Protein AF-A0A938SWK0-F1 (afdb_monomer_lite)

Sequence (213 aa):
MDVRPGAALHAPHARSGLQPAAGRDPHDQAGRRRGVRREGRDDAVGVLFCAVILAKLTGRPVMMKYSRQEMFAHFRGRHKQTMDLKIGVKRDGTITAVQSRILLNGGAYTSYGIVTAYYAGSMVPTLYRIPNYKYDGYRVYTNLPACGAMRGHGVPQPRFAFESLLDMIAEDLGLDPVEIRLRNAMTPDTQSPATIWTSPPASSKPLSSRSAR

Secondary structure (DSSP, 8-state):
-----------TTTTTT---SS---TTTTS--------TTTTSPPHHHHHHHHHHHHHSS-------HHHHHHHSPBPPEEEEEEEEEE-TT--EEEEEEEEEEE--SS-TTHHHHHHHHHHTSGGGB--SSEEEEEEEE--SSPPB---TTTT-HHHHHHHHHHHHHHHHHTT--HHHHHHHHBPPTT---TT-------------------

Radius of gyration: 24.59 Å; chains: 1; bounding box: 46×72×68 Å

Foldseek 3Di:
DDDDDDDDADCPPPPPPDDDPDDDDPPVPPDDDDDPDDWQRNDDFPVVVVQVVVCVVVVHHDDDDDDPVVCVQAGAAAWDKDKDKDWDADLQLATAEIEMEIETEFEADCECQVVLQVQCQLVQFQFFQYPYYHYHTHYDYDNGHGHYTDPSSNNVVSNVVNLVVSVVVCVVSVHDSVSSSVNGGDDLPRDTPNDPDPDRDPPPDPPPDDDDD

Structure (mmCIF, N/CA/C/O backbone):
data_AF-A0A938SWK0-F1
#
_entry.id   AF-A0A938SWK0-F1
#
loop_
_atom_site.group_PDB
_atom_site.id
_atom_site.type_symbol
_atom_site.label_atom_id
_atom_site.label_alt_id
_atom_site.label_comp_id
_atom_site.label_asym_id
_atom_site.label_entity_id
_atom_site.label_seq_id
_atom_site.pdbx_PDB_ins_code
_atom_site.Cartn_x
_atom_site.Cartn_y
_atom_site.Cartn_z
_atom_site.occupancy
_atom_site.B_iso_or_equiv
_atom_site.auth_seq_id
_atom_site.auth_comp_id
_atom_site.auth_asym_id
_atom_site.auth_atom_id
_atom_site.pdbx_PDB_model_num
ATOM 1 N N . MET A 1 1 ? 5.489 3.787 45.040 1.00 24.42 1 MET A N 1
ATOM 2 C CA . MET A 1 1 ? 5.827 3.289 43.687 1.00 24.42 1 MET A CA 1
ATOM 3 C C . MET A 1 1 ? 4.503 2.900 43.035 1.00 24.42 1 MET A C 1
ATOM 5 O O . MET A 1 1 ? 3.754 2.165 43.656 1.00 24.42 1 MET A O 1
ATOM 9 N N . ASP A 1 2 ? 3.984 3.671 42.076 1.00 31.62 2 ASP A N 1
ATOM 10 C CA . ASP A 1 2 ? 4.315 3.615 40.632 1.00 31.62 2 ASP A CA 1
ATOM 11 C C . ASP A 1 2 ? 3.776 2.293 40.025 1.00 31.62 2 ASP A C 1
ATOM 13 O O . ASP A 1 2 ? 4.096 1.228 40.530 1.00 31.62 2 ASP A O 1
ATOM 17 N N . VAL A 1 3 ? 2.844 2.252 39.058 1.00 24.03 3 VAL A N 1
ATOM 18 C CA . VAL A 1 3 ? 2.800 2.982 37.774 1.00 24.03 3 VAL A CA 1
ATOM 19 C C . VAL A 1 3 ? 1.381 3.471 37.400 1.00 24.03 3 VAL A C 1
ATOM 21 O O . VAL A 1 3 ? 0.383 2.812 37.672 1.00 24.03 3 VAL A O 1
ATOM 24 N N . ARG A 1 4 ? 1.288 4.632 36.724 1.00 35.06 4 ARG A N 1
ATOM 25 C CA . ARG A 1 4 ? 0.139 5.189 35.945 1.00 35.06 4 ARG A CA 1
ATOM 26 C C . ARG A 1 4 ? -0.201 4.511 34.588 1.00 35.06 4 ARG A C 1
ATOM 28 O O . ARG A 1 4 ? 0.435 4.937 33.638 1.00 35.06 4 ARG A O 1
ATOM 35 N N . PRO A 1 5 ? -1.184 3.589 34.429 1.00 35.19 5 PRO A N 1
ATOM 36 C CA . PRO A 1 5 ? -1.929 3.243 33.182 1.00 35.19 5 PRO A CA 1
ATOM 37 C C . PRO A 1 5 ? -2.514 4.275 32.170 1.00 35.19 5 PRO A C 1
ATOM 39 O O . PRO A 1 5 ? -2.037 4.367 31.045 1.00 35.19 5 PRO A O 1
ATOM 42 N N . GLY A 1 6 ? -3.628 4.951 32.518 1.00 30.83 6 GLY A N 1
ATOM 43 C CA . GLY A 1 6 ? -4.731 5.438 31.624 1.00 30.83 6 GLY A CA 1
ATOM 44 C C . GLY A 1 6 ? -4.460 6.013 30.204 1.00 30.83 6 GLY A C 1
ATOM 45 O O . GLY A 1 6 ? -3.443 6.650 29.969 1.00 30.83 6 GLY A O 1
ATOM 46 N N . ALA A 1 7 ? -5.398 5.815 29.264 1.00 34.78 7 ALA A N 1
ATOM 47 C CA . ALA A 1 7 ? -5.228 5.875 27.797 1.00 34.78 7 ALA A CA 1
ATOM 48 C C . ALA A 1 7 ? -5.074 7.267 27.130 1.00 34.78 7 ALA A C 1
ATOM 50 O O . ALA A 1 7 ? -5.641 8.253 27.583 1.00 34.78 7 ALA A O 1
ATOM 51 N N . ALA A 1 8 ? -4.381 7.297 25.980 1.00 34.78 8 ALA A N 1
ATOM 52 C CA . ALA A 1 8 ? -4.291 8.440 25.064 1.00 34.78 8 ALA A CA 1
ATOM 53 C C . ALA A 1 8 ? -4.695 8.028 23.630 1.00 34.78 8 ALA A C 1
ATOM 55 O O . ALA A 1 8 ? -4.272 6.970 23.147 1.00 34.78 8 ALA A O 1
ATOM 56 N N . LEU A 1 9 ? -5.498 8.875 22.976 1.00 38.16 9 LEU A N 1
ATOM 57 C CA . LEU A 1 9 ? -5.933 8.795 21.573 1.00 38.16 9 LEU A CA 1
ATOM 58 C C . LEU A 1 9 ? -5.333 9.966 20.781 1.00 38.16 9 LEU A C 1
ATOM 60 O O . LEU A 1 9 ? -5.070 11.019 21.354 1.00 38.16 9 LEU A O 1
ATOM 64 N N . HIS A 1 10 ? -5.158 9.799 19.467 1.00 35.62 10 HIS A N 1
ATOM 65 C CA . HIS A 1 10 ? -4.543 10.795 18.572 1.00 35.62 10 HIS A CA 1
ATOM 66 C C . HIS A 1 10 ? -5.567 11.426 17.594 1.00 35.62 10 HIS A C 1
ATOM 68 O O . HIS A 1 10 ? -5.237 11.805 16.474 1.00 35.62 10 HIS A O 1
ATOM 74 N N . ALA A 1 11 ? -6.833 11.538 18.002 1.00 31.66 11 ALA A N 1
ATOM 75 C CA . ALA A 1 11 ? -7.895 12.138 17.193 1.00 31.66 11 ALA A CA 1
ATOM 76 C C . ALA A 1 11 ? -8.394 13.449 17.839 1.00 31.66 11 ALA A C 1
ATOM 78 O O . ALA A 1 11 ? -9.354 13.408 18.613 1.00 31.66 11 ALA A O 1
ATOM 79 N N . PRO A 1 12 ? -7.785 14.619 17.549 1.00 29.62 12 PRO A N 1
ATOM 80 C CA . PRO A 1 12 ? -8.229 15.898 18.118 1.00 29.62 12 PRO A CA 1
ATOM 81 C C . PRO A 1 12 ? -9.669 16.271 17.717 1.00 29.62 12 PRO A C 1
ATOM 83 O O . PRO A 1 12 ? -10.338 17.000 18.446 1.00 29.62 12 PRO A O 1
ATOM 86 N N . HIS A 1 13 ? -10.179 15.722 16.609 1.00 27.89 13 HIS A N 1
ATOM 87 C CA . HIS A 1 13 ? -11.528 15.991 16.100 1.00 27.89 13 HIS A CA 1
ATOM 88 C C . HIS A 1 13 ? -12.634 15.091 16.677 1.00 27.89 13 HIS A C 1
ATOM 90 O O . HIS A 1 13 ? -13.807 15.374 16.463 1.00 27.89 13 HIS A O 1
ATOM 96 N N . ALA A 1 14 ? -12.318 14.078 17.495 1.00 31.81 14 ALA A N 1
ATOM 97 C CA . ALA A 1 14 ? -13.327 13.229 18.150 1.00 31.81 14 ALA A CA 1
ATOM 98 C C . ALA A 1 14 ? -14.091 13.929 19.308 1.00 31.81 14 ALA A C 1
ATOM 100 O O . ALA A 1 14 ? -14.695 13.266 20.148 1.00 31.81 14 ALA A O 1
ATOM 101 N N . ARG A 1 15 ? -14.042 15.269 19.382 1.00 33.66 15 ARG A N 1
ATOM 102 C CA . ARG A 1 15 ? -14.695 16.102 20.410 1.00 33.66 15 ARG A CA 1
ATOM 103 C C . ARG A 1 15 ? -15.999 16.770 19.947 1.00 33.66 15 ARG A C 1
ATOM 105 O O . ARG A 1 15 ? -16.698 17.334 20.779 1.00 33.66 15 ARG A O 1
ATOM 112 N N . SER A 1 16 ? -16.366 16.705 18.666 1.00 27.67 16 SER A N 1
ATOM 113 C CA . SER A 1 16 ? -17.476 17.485 18.082 1.00 27.67 16 SER A CA 1
ATOM 114 C C . SER A 1 16 ? -18.899 16.969 18.380 1.00 27.67 16 SER A C 1
ATOM 116 O O . SER A 1 16 ? -19.816 17.267 17.622 1.00 27.67 16 SER A O 1
ATOM 118 N N . GLY A 1 17 ? -19.100 16.179 19.442 1.00 31.19 17 GLY A N 1
ATOM 119 C CA . GLY A 1 17 ? -20.390 15.537 19.751 1.00 31.19 17 GLY A CA 1
ATOM 120 C C . GLY A 1 17 ? -20.828 15.554 21.221 1.00 31.19 17 GLY A C 1
ATOM 121 O O . GLY A 1 17 ? -21.914 15.070 21.521 1.00 31.19 17 GLY A O 1
ATOM 122 N N . LEU A 1 18 ? -20.019 16.082 22.148 1.00 35.66 18 LEU A N 1
ATOM 123 C CA . LEU A 1 18 ? -20.422 16.273 23.547 1.00 35.66 18 LEU A CA 1
ATOM 124 C C . LEU A 1 18 ? -19.905 17.614 24.076 1.00 35.66 18 LEU A C 1
ATOM 126 O O . LEU A 1 18 ? -18.700 17.794 24.251 1.00 35.66 18 LEU A O 1
ATOM 130 N N . GLN A 1 19 ? -20.826 18.522 24.407 1.00 25.28 19 GLN A N 1
ATOM 131 C CA . GLN A 1 19 ? -20.520 19.660 25.272 1.00 25.28 19 GLN A CA 1
ATOM 132 C C . GLN A 1 19 ? -20.099 19.150 26.665 1.00 25.28 19 GLN A C 1
ATOM 134 O O . GLN A 1 19 ? -20.767 18.275 27.225 1.00 25.28 19 GLN A O 1
ATOM 139 N N . PRO A 1 20 ? -19.005 19.670 27.250 1.00 32.81 20 PRO A N 1
ATOM 140 C CA . PRO A 1 20 ? -18.562 19.258 28.573 1.00 32.81 20 PRO A CA 1
ATOM 141 C C . PRO A 1 20 ? -19.389 19.953 29.661 1.00 32.81 20 PRO A C 1
ATOM 143 O O . PRO A 1 20 ? -19.057 21.046 30.112 1.00 32.81 20 PRO A O 1
ATOM 146 N N . ALA A 1 21 ? -20.427 19.276 30.156 1.00 33.28 21 ALA A N 1
ATOM 147 C CA . ALA A 1 21 ? -21.107 19.634 31.404 1.00 33.28 21 ALA A CA 1
ATOM 148 C C . ALA A 1 21 ? -20.249 19.276 32.643 1.00 33.28 21 ALA A C 1
ATOM 150 O O . ALA A 1 21 ? -20.659 18.501 33.502 1.00 33.28 21 ALA A O 1
ATOM 151 N N . ALA A 1 22 ? -19.017 19.791 32.692 1.00 38.50 22 ALA A N 1
ATOM 152 C CA . ALA A 1 22 ? -18.122 19.780 33.848 1.00 38.50 22 ALA A CA 1
ATOM 153 C C . ALA A 1 22 ? -16.966 20.759 33.589 1.00 38.50 22 ALA A C 1
ATOM 155 O O . ALA A 1 22 ? -16.123 20.502 32.728 1.00 38.50 22 ALA A O 1
ATOM 156 N N . GLY A 1 23 ? -16.910 21.864 34.337 1.00 29.25 23 GLY A N 1
ATOM 157 C CA . GLY A 1 23 ? -15.849 22.866 34.214 1.00 29.25 23 GLY A CA 1
ATOM 158 C C . GLY A 1 23 ? -14.487 22.313 34.633 1.00 29.25 23 GLY A C 1
ATOM 159 O O . GLY A 1 23 ? -14.155 22.308 35.815 1.00 29.25 23 GLY A O 1
ATOM 160 N N . ARG A 1 24 ? -13.697 21.842 33.665 1.00 34.38 24 ARG A N 1
ATOM 161 C CA . ARG A 1 24 ? -12.271 21.541 33.833 1.00 34.38 24 ARG A CA 1
ATOM 162 C C . ARG A 1 24 ? -11.471 22.267 32.767 1.00 34.38 24 ARG A C 1
ATOM 164 O O . ARG A 1 24 ? -11.814 22.210 31.588 1.00 34.38 24 ARG A O 1
ATOM 171 N N . ASP A 1 25 ? -10.416 22.927 33.220 1.00 27.73 25 ASP A N 1
ATOM 172 C CA . ASP A 1 25 ? -9.537 23.756 32.407 1.00 27.73 25 ASP A CA 1
ATOM 173 C C . ASP A 1 25 ? -8.900 22.944 31.252 1.00 27.73 25 ASP A C 1
ATOM 175 O O . ASP A 1 25 ? -8.354 21.859 31.497 1.00 27.73 25 ASP A O 1
ATOM 179 N N . PRO A 1 26 ? -8.955 23.421 29.991 1.00 35.09 26 PRO A N 1
ATOM 180 C CA . PRO A 1 26 ? -8.301 22.768 28.857 1.00 35.09 26 PRO A CA 1
ATOM 181 C C . PRO A 1 26 ? -6.784 22.567 29.005 1.00 35.09 26 PRO A C 1
ATOM 183 O O . PRO A 1 26 ? -6.235 21.694 28.326 1.00 35.09 26 PRO A O 1
ATOM 186 N N . HIS A 1 27 ? -6.106 23.349 29.852 1.00 31.61 27 HIS A N 1
ATOM 187 C CA . HIS A 1 27 ? -4.644 23.380 29.940 1.00 31.61 27 HIS A CA 1
ATOM 188 C C . HIS A 1 27 ? -4.024 22.285 30.835 1.00 31.61 27 HIS A C 1
ATOM 190 O O . HIS A 1 27 ? -2.842 21.973 30.676 1.00 31.61 27 HIS A O 1
ATOM 196 N N . ASP A 1 28 ? -4.802 21.600 31.684 1.00 32.91 28 ASP A N 1
ATOM 197 C CA . ASP A 1 28 ? -4.318 20.561 32.623 1.00 32.91 28 ASP A CA 1
ATOM 198 C C . ASP A 1 28 ? -4.059 19.174 31.969 1.00 32.91 28 ASP A C 1
ATOM 200 O O . ASP A 1 28 ? -4.282 18.111 32.548 1.00 32.91 28 ASP A O 1
ATOM 204 N N . GLN A 1 29 ? -3.609 19.148 30.707 1.00 35.50 29 GLN A N 1
ATOM 205 C CA . GLN A 1 29 ? -3.214 17.912 29.997 1.00 35.50 29 GLN A CA 1
ATOM 206 C C . GLN A 1 29 ? -1.718 17.853 29.647 1.00 35.50 29 GLN A C 1
ATOM 208 O O . GLN A 1 29 ? -1.250 16.875 29.054 1.00 35.50 29 GLN A O 1
ATOM 213 N N . ALA A 1 30 ? -0.939 18.857 30.059 1.00 30.84 30 ALA A N 1
ATOM 214 C CA . ALA A 1 30 ? 0.491 18.984 29.787 1.00 30.84 30 ALA A CA 1
ATOM 215 C C . ALA A 1 30 ? 1.377 18.069 30.665 1.00 30.84 30 ALA A C 1
ATOM 217 O O . ALA A 1 30 ? 2.282 18.526 31.356 1.00 30.84 30 ALA A O 1
ATOM 218 N N . GLY A 1 31 ? 1.162 16.748 30.611 1.00 33.16 31 GLY A N 1
ATOM 219 C CA . GLY A 1 31 ? 2.140 15.791 31.139 1.00 33.16 31 GLY A CA 1
ATOM 220 C C . GLY A 1 31 ? 1.587 14.442 31.583 1.00 33.16 31 GLY A C 1
ATOM 221 O O . GLY A 1 31 ? 1.246 14.279 32.752 1.00 33.16 31 GLY A O 1
ATOM 222 N N . ARG A 1 32 ? 1.597 13.444 30.676 1.00 36.66 32 ARG A N 1
ATOM 223 C CA . ARG A 1 32 ? 1.760 11.993 30.971 1.00 36.66 32 ARG A CA 1
ATOM 224 C C . ARG A 1 32 ? 1.746 11.118 29.697 1.00 36.66 32 ARG A C 1
ATOM 226 O O . ARG A 1 32 ? 0.726 10.527 29.356 1.00 36.66 32 ARG A O 1
ATOM 233 N N . ARG A 1 33 ? 2.928 10.916 29.090 1.00 38.84 33 ARG A N 1
ATOM 234 C CA . ARG A 1 33 ? 3.628 9.603 28.952 1.00 38.84 33 ARG A CA 1
ATOM 235 C C . ARG A 1 33 ? 4.371 9.366 27.638 1.00 38.84 33 ARG A C 1
ATOM 237 O O . ARG A 1 33 ? 3.806 9.429 26.553 1.00 38.84 33 ARG A O 1
ATOM 244 N N . ARG A 1 34 ? 5.589 8.836 27.793 1.00 34.06 34 ARG A N 1
ATOM 245 C CA . ARG A 1 34 ? 6.260 8.001 26.792 1.00 34.06 34 ARG A CA 1
ATOM 246 C C . ARG A 1 34 ? 5.715 6.574 26.893 1.00 34.06 34 ARG A C 1
ATOM 248 O O . ARG A 1 34 ? 6.073 5.829 27.797 1.00 34.06 34 ARG A O 1
ATOM 255 N N . GLY A 1 35 ? 4.828 6.200 25.979 1.00 38.97 35 GLY A N 1
ATOM 256 C CA . GLY A 1 35 ? 4.485 4.805 25.706 1.00 38.97 35 GLY A CA 1
ATOM 257 C C . GLY A 1 35 ? 4.707 4.536 24.223 1.00 38.97 35 GLY A C 1
ATOM 258 O O . GLY A 1 35 ? 4.411 5.407 23.408 1.00 38.97 35 GLY A O 1
ATOM 259 N N . VAL A 1 36 ? 5.222 3.356 23.861 1.00 38.97 36 VAL A N 1
ATOM 260 C CA . VAL A 1 36 ? 5.465 3.004 22.450 1.00 38.97 36 VAL A CA 1
ATOM 261 C C . VAL A 1 36 ? 4.177 3.202 21.644 1.00 38.97 36 VAL A C 1
ATOM 263 O O . VAL A 1 36 ? 3.137 2.609 21.963 1.00 38.97 36 VAL A O 1
ATOM 266 N N . ARG A 1 37 ? 4.242 4.047 20.606 1.00 42.62 37 ARG A N 1
ATOM 267 C CA . ARG A 1 37 ? 3.115 4.334 19.712 1.00 42.62 37 ARG A CA 1
ATOM 268 C C . ARG A 1 37 ? 2.710 3.035 19.016 1.00 42.62 37 ARG A C 1
ATOM 270 O O . ARG A 1 37 ? 3.427 2.536 18.158 1.00 42.62 37 ARG A O 1
ATOM 277 N N . ARG A 1 38 ? 1.564 2.476 19.415 1.00 50.28 38 ARG A N 1
ATOM 278 C CA . ARG A 1 38 ? 0.954 1.310 18.758 1.00 50.28 38 ARG A CA 1
ATOM 279 C C . ARG A 1 38 ? -0.037 1.818 17.720 1.00 50.28 38 ARG A C 1
ATOM 281 O O . ARG A 1 38 ? -0.971 2.528 18.088 1.00 50.28 38 ARG A O 1
ATOM 288 N N . GLU A 1 39 ? 0.235 1.486 16.467 1.00 54.25 39 GLU A N 1
ATOM 289 C CA . GLU A 1 39 ? -0.542 1.838 15.272 1.00 54.25 39 GLU A CA 1
ATOM 290 C C . GLU A 1 39 ? -1.929 1.176 15.319 1.00 54.25 39 GLU A C 1
ATOM 292 O O . GLU A 1 39 ? -2.050 0.119 15.933 1.00 54.25 39 GLU A O 1
ATOM 297 N N . GLY A 1 40 ? -2.959 1.800 14.729 1.00 56.91 40 GLY A N 1
ATOM 298 C CA . GLY A 1 40 ? -4.353 1.319 14.748 1.00 56.91 40 GLY A CA 1
ATOM 299 C C . GLY A 1 40 ? -5.250 1.892 15.858 1.00 56.91 40 GLY A C 1
ATOM 300 O O . GLY A 1 40 ? -6.397 1.473 15.983 1.00 56.91 40 GLY A O 1
ATOM 301 N N . ARG A 1 41 ? -4.762 2.851 16.668 1.00 61.38 41 ARG A N 1
ATOM 302 C CA . ARG A 1 41 ? -5.555 3.566 17.707 1.00 61.38 41 ARG A CA 1
ATOM 303 C C . ARG A 1 41 ? -6.417 4.705 17.161 1.00 61.38 41 ARG A C 1
ATOM 305 O O . ARG A 1 41 ? -7.046 5.410 17.943 1.00 61.38 41 ARG A O 1
ATOM 312 N N . ASP A 1 42 ? -6.379 4.926 15.857 1.00 65.25 42 ASP A N 1
ATOM 313 C CA . ASP A 1 42 ? -7.007 6.082 15.22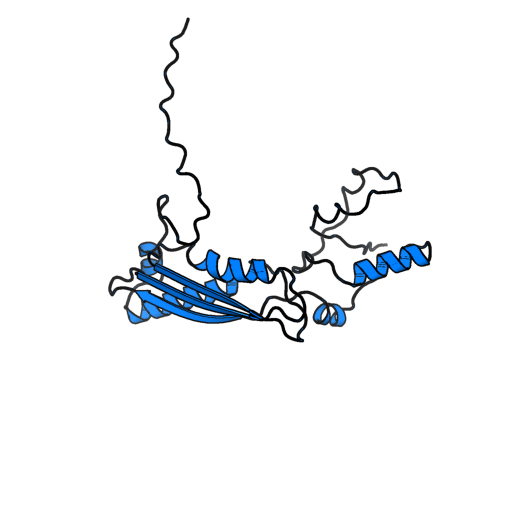2 1.00 65.25 42 ASP A CA 1
ATOM 314 C C . ASP A 1 42 ? -8.531 5.876 15.058 1.00 65.25 42 ASP A C 1
ATOM 316 O O . ASP A 1 42 ? -9.281 6.841 14.953 1.00 65.25 42 ASP A O 1
ATOM 320 N N . ASP A 1 43 ? -8.999 4.623 15.137 1.00 68.25 43 ASP A N 1
ATOM 321 C CA . ASP A 1 43 ? -10.415 4.251 15.229 1.00 68.25 43 ASP A CA 1
ATOM 322 C C . ASP A 1 43 ? -10.942 4.243 16.678 1.00 68.25 43 ASP A C 1
ATOM 324 O O . ASP A 1 43 ? -10.265 3.812 17.617 1.00 68.25 43 ASP A O 1
ATOM 328 N N . ALA A 1 44 ? -12.221 4.591 16.848 1.00 69.31 44 ALA A N 1
ATOM 329 C CA . ALA A 1 44 ? -12.939 4.374 18.101 1.00 69.31 44 ALA A CA 1
ATOM 330 C C . ALA A 1 44 ? -13.152 2.866 18.357 1.00 69.31 44 ALA A C 1
ATOM 332 O O . ALA A 1 44 ? -13.795 2.166 17.574 1.00 69.31 44 ALA A O 1
ATOM 333 N N . VAL A 1 45 ? -12.618 2.361 19.473 1.00 76.75 45 VAL A N 1
ATOM 334 C CA . VAL A 1 45 ? -12.719 0.947 19.875 1.00 76.75 45 VAL A CA 1
ATOM 335 C C . VAL A 1 45 ? -13.834 0.720 20.900 1.00 76.75 45 VAL A C 1
ATOM 337 O O . VAL A 1 45 ? -14.015 1.529 21.809 1.00 76.75 45 VAL A O 1
ATOM 340 N N . GLY A 1 46 ? -14.542 -0.413 20.795 1.00 81.50 46 GLY A N 1
ATOM 341 C CA . GLY A 1 46 ? -15.730 -0.733 21.609 1.00 81.50 46 GLY A CA 1
ATOM 342 C C . GLY A 1 46 ? -15.544 -0.553 23.121 1.00 81.50 46 GLY A C 1
ATOM 343 O O . GLY A 1 46 ? -16.393 0.043 23.778 1.00 81.50 46 GLY A O 1
ATOM 344 N N . VAL A 1 47 ? -14.385 -0.955 23.655 1.00 87.25 47 VAL A N 1
ATOM 345 C CA . VAL A 1 47 ? -14.020 -0.799 25.076 1.00 87.25 47 VAL A CA 1
ATOM 346 C C . VAL A 1 47 ? -14.146 0.636 25.611 1.00 87.25 47 VAL A C 1
ATOM 348 O O . VAL A 1 47 ? -14.444 0.813 26.789 1.00 87.25 47 VAL A O 1
ATOM 351 N N . LEU A 1 48 ? -13.971 1.666 24.774 1.00 85.94 48 LEU A N 1
ATOM 352 C CA . LEU A 1 48 ? -14.143 3.064 25.190 1.00 85.94 48 LEU A CA 1
ATOM 353 C C . LEU A 1 48 ? -15.618 3.398 25.431 1.00 85.94 48 LEU A C 1
ATOM 355 O O . LEU A 1 48 ? -15.946 4.008 26.447 1.00 85.94 48 LEU A O 1
ATOM 359 N N . PHE A 1 49 ? -16.506 2.961 24.536 1.00 90.12 49 PHE A N 1
ATOM 360 C CA . PHE A 1 49 ? -17.948 3.150 24.693 1.00 90.12 49 PHE A CA 1
ATOM 361 C C . PHE A 1 49 ? -18.473 2.369 25.901 1.00 90.12 49 PHE A C 1
ATOM 363 O O . PHE A 1 49 ? -19.179 2.943 26.729 1.00 90.12 49 PHE A O 1
ATOM 370 N N . CYS A 1 50 ? -18.048 1.110 26.070 1.00 92.00 50 CYS A N 1
ATOM 371 C CA . CYS A 1 50 ? -18.394 0.305 27.243 1.00 92.00 50 CYS A CA 1
ATOM 372 C C . CYS A 1 50 ? -17.946 0.979 28.550 1.00 92.00 50 CYS A C 1
ATOM 374 O O . CYS A 1 50 ? -18.751 1.123 29.467 1.00 92.00 50 CYS A O 1
ATOM 376 N N . ALA A 1 51 ? -16.699 1.459 28.628 1.00 92.44 51 ALA A N 1
ATOM 377 C CA . ALA A 1 51 ? -16.186 2.133 29.821 1.00 92.44 51 ALA A CA 1
ATOM 378 C C . ALA A 1 51 ? -16.953 3.428 30.150 1.00 92.44 51 ALA A C 1
ATOM 380 O O . ALA A 1 51 ? -17.247 3.678 31.318 1.00 92.44 51 ALA A O 1
ATOM 381 N N . VAL A 1 52 ? -17.318 4.231 29.141 1.00 93.56 52 VAL A N 1
ATOM 382 C CA . VAL A 1 52 ? -18.111 5.460 29.333 1.00 93.56 52 VAL A CA 1
ATOM 383 C C . VAL A 1 52 ? -19.533 5.149 29.809 1.00 93.56 52 VAL A C 1
ATOM 385 O O . VAL A 1 52 ? -20.021 5.810 30.724 1.00 93.56 52 VAL A O 1
ATOM 388 N N . ILE A 1 53 ? -20.194 4.143 29.227 1.00 95.69 53 ILE A N 1
ATOM 389 C CA . ILE A 1 53 ? -21.548 3.732 29.630 1.00 95.69 53 ILE A CA 1
ATOM 390 C C . ILE A 1 53 ? -21.534 3.191 31.065 1.00 95.69 53 ILE A C 1
ATOM 392 O O . ILE A 1 53 ? -22.322 3.641 31.894 1.00 95.69 53 ILE A O 1
ATOM 396 N N . LEU A 1 54 ? -20.593 2.303 31.397 1.00 96.31 54 LEU A N 1
ATOM 397 C CA . LEU A 1 54 ? -20.447 1.758 32.750 1.00 96.31 54 LEU A CA 1
ATOM 398 C C . LEU A 1 54 ? -20.131 2.848 33.786 1.00 96.31 54 LEU A C 1
ATOM 400 O O . LEU A 1 54 ? -20.692 2.824 34.880 1.00 96.31 54 LEU A O 1
ATOM 404 N N . ALA A 1 55 ? -19.291 3.834 33.452 1.00 96.81 55 ALA A N 1
ATOM 405 C CA . ALA A 1 55 ? -19.007 4.957 34.348 1.00 96.81 55 ALA A CA 1
ATOM 406 C C . ALA A 1 55 ? -20.249 5.829 34.611 1.00 96.81 55 ALA A C 1
ATOM 408 O O . ALA A 1 55 ? -20.473 6.243 35.747 1.00 96.81 55 ALA A O 1
ATOM 409 N N . LYS A 1 56 ? -21.091 6.060 33.591 1.00 96.69 56 LYS A N 1
ATOM 410 C CA . LYS A 1 56 ? -22.376 6.764 33.748 1.00 96.69 56 LYS A CA 1
ATOM 411 C C . LYS A 1 56 ? -23.369 5.985 34.615 1.00 96.69 56 LYS A C 1
ATOM 413 O O . LYS A 1 56 ? -23.975 6.580 35.495 1.00 96.69 56 LYS A O 1
ATOM 418 N N . LEU A 1 57 ? -23.514 4.677 34.391 1.00 97.31 57 LEU A N 1
ATOM 419 C CA . LEU A 1 57 ? -24.460 3.829 35.132 1.00 97.31 57 LEU A CA 1
ATOM 420 C C . LEU A 1 57 ? -24.060 3.616 36.599 1.00 97.31 57 LEU A C 1
ATOM 422 O O . LEU A 1 57 ? -24.923 3.508 37.460 1.00 97.31 57 LEU A O 1
ATOM 426 N N . THR A 1 58 ? -22.759 3.547 36.891 1.00 96.00 58 THR A N 1
ATOM 427 C CA . THR A 1 58 ? -22.251 3.292 38.253 1.00 96.00 58 THR A CA 1
ATOM 428 C C . THR A 1 58 ? -21.950 4.558 39.053 1.00 96.00 58 THR A C 1
ATOM 430 O O . THR A 1 58 ? -21.687 4.461 40.250 1.00 96.00 58 THR A O 1
ATOM 433 N N . GLY A 1 59 ? -21.903 5.729 38.407 1.00 96.38 59 GLY A N 1
ATOM 434 C CA . GLY A 1 59 ? -21.434 6.979 39.016 1.00 96.38 59 GLY A CA 1
ATOM 435 C C . GLY A 1 59 ? -19.955 6.960 39.436 1.00 96.38 59 GLY A C 1
ATOM 436 O O . GLY A 1 59 ? -19.515 7.839 40.176 1.00 96.38 59 GLY A O 1
ATOM 437 N N . ARG A 1 60 ? -19.173 5.955 39.011 1.00 94.44 60 ARG A N 1
ATOM 438 C CA . ARG A 1 60 ? -17.800 5.702 39.482 1.00 94.44 60 ARG A CA 1
ATOM 439 C C . ARG A 1 60 ? -16.804 5.647 38.315 1.00 94.44 60 ARG A C 1
ATOM 441 O O . ARG A 1 60 ? -17.174 5.259 37.209 1.00 94.44 60 ARG A O 1
ATOM 448 N N . PRO A 1 61 ? -15.518 5.993 38.527 1.00 94.56 61 PRO A N 1
ATOM 449 C CA . PRO A 1 61 ? -14.497 5.836 37.494 1.00 94.56 61 PRO A CA 1
ATOM 450 C C . PRO A 1 61 ? -14.304 4.363 37.107 1.00 94.56 61 PRO A C 1
ATOM 452 O O . PRO A 1 61 ? -13.983 3.534 37.958 1.00 94.56 61 PRO A O 1
ATOM 455 N N . VAL A 1 62 ? -14.439 4.049 35.817 1.00 94.88 62 VAL A N 1
ATOM 456 C CA . VAL A 1 62 ? -14.239 2.700 35.265 1.00 94.88 62 VAL A CA 1
ATOM 457 C C . VAL A 1 62 ? -12.957 2.659 34.432 1.00 94.88 62 VAL A C 1
ATOM 459 O O . VAL A 1 62 ? -12.742 3.495 33.555 1.00 94.88 62 VAL A O 1
ATOM 462 N N . MET A 1 63 ? -12.107 1.660 34.683 1.00 91.44 63 MET A N 1
ATOM 463 C CA . MET A 1 63 ? -10.951 1.335 33.845 1.00 91.44 63 MET A CA 1
ATOM 464 C C . MET A 1 63 ? -11.187 -0.017 33.175 1.00 91.44 63 MET A C 1
ATOM 466 O O . MET A 1 63 ? -11.396 -1.015 33.857 1.00 91.44 63 MET A O 1
ATOM 470 N N . MET A 1 64 ? -11.076 -0.064 31.850 1.00 89.94 64 MET A N 1
ATOM 471 C CA . MET A 1 64 ? -11.047 -1.313 31.090 1.00 89.94 64 MET A CA 1
ATOM 472 C C . MET A 1 64 ? -9.707 -1.434 30.359 1.00 89.94 64 MET A C 1
ATOM 474 O O . MET A 1 64 ? -9.188 -0.448 29.829 1.00 89.94 64 MET A O 1
ATOM 478 N N . LYS A 1 65 ? -9.142 -2.645 30.319 1.00 88.56 65 LYS A N 1
ATOM 479 C CA . LYS A 1 65 ? -7.973 -2.988 29.498 1.00 88.56 65 LYS A CA 1
ATOM 480 C C . LYS A 1 65 ? -8.297 -4.241 28.693 1.00 88.56 65 LYS A C 1
ATOM 482 O O . LYS A 1 65 ? -8.906 -5.155 29.235 1.00 88.56 65 LYS A O 1
ATOM 487 N N . TYR A 1 66 ? -7.813 -4.311 27.461 1.00 87.38 66 TYR A N 1
ATOM 488 C CA . TYR A 1 66 ? -7.709 -5.585 26.756 1.00 87.38 66 TYR A CA 1
ATOM 489 C C . TYR A 1 66 ? -6.454 -6.339 27.215 1.00 87.38 66 TYR A C 1
ATOM 491 O O . TYR A 1 66 ? -5.385 -5.749 27.413 1.00 87.38 66 TYR A O 1
ATOM 499 N N . SER A 1 67 ? -6.572 -7.655 27.339 1.00 91.38 67 SER A N 1
ATOM 500 C CA . SER A 1 67 ? -5.462 -8.605 27.344 1.00 91.38 67 SER A CA 1
ATOM 501 C C . SER A 1 67 ? -4.715 -8.593 26.002 1.00 91.38 67 SER A C 1
ATOM 503 O O . SER A 1 67 ? -5.139 -7.988 25.013 1.00 91.38 67 SER A O 1
ATOM 505 N N . ARG A 1 68 ? -3.568 -9.281 25.936 1.00 88.06 68 ARG A N 1
ATOM 506 C CA . ARG A 1 68 ? -2.785 -9.364 24.694 1.00 88.06 68 ARG A CA 1
ATOM 507 C C . ARG A 1 68 ? -3.528 -10.119 23.586 1.00 88.06 68 ARG A C 1
ATOM 509 O O . ARG A 1 68 ? -3.399 -9.722 22.433 1.00 88.06 68 ARG A O 1
ATOM 516 N N . GLN A 1 69 ? -4.303 -11.146 23.934 1.00 89.00 69 GLN A N 1
ATOM 517 C CA . GLN A 1 69 ? -5.120 -11.920 22.994 1.00 89.00 69 GLN A CA 1
ATOM 518 C C . GLN A 1 69 ? -6.312 -11.098 22.490 1.00 89.00 69 GLN A C 1
ATOM 520 O O . GLN A 1 69 ? -6.488 -10.960 21.282 1.00 89.00 69 GLN A O 1
ATOM 525 N N . GLU A 1 70 ? -7.060 -10.446 23.387 1.00 88.25 70 GLU A N 1
ATOM 526 C CA . GLU A 1 70 ? -8.180 -9.575 23.000 1.00 88.25 70 GLU A CA 1
ATOM 527 C C . GLU A 1 70 ? -7.726 -8.410 22.115 1.00 88.25 70 GLU A C 1
ATOM 529 O O . GLU A 1 70 ? -8.435 -8.055 21.175 1.00 88.25 70 GLU A O 1
ATOM 534 N N . MET A 1 71 ? -6.531 -7.854 22.357 1.00 84.88 71 MET A N 1
ATOM 535 C CA . MET A 1 71 ? -5.915 -6.873 21.458 1.00 84.88 71 MET A CA 1
ATOM 536 C C . MET A 1 71 ? -5.701 -7.433 20.045 1.00 84.88 71 MET A C 1
ATOM 538 O O . MET A 1 71 ? -5.887 -6.696 19.093 1.00 84.88 71 MET A O 1
ATOM 542 N N . PHE A 1 72 ? -5.311 -8.695 19.859 1.00 83.75 72 PHE A N 1
ATOM 543 C CA . PHE A 1 72 ? -5.171 -9.242 18.503 1.00 83.75 72 PHE A CA 1
ATOM 544 C C . PHE A 1 72 ? -6.521 -9.538 17.833 1.00 83.75 72 PHE A C 1
ATOM 546 O O . PHE A 1 72 ? -6.614 -9.433 16.615 1.00 83.75 72 PHE A O 1
ATOM 553 N N . ALA A 1 73 ? -7.563 -9.852 18.608 1.00 83.62 73 ALA A N 1
ATOM 554 C CA . ALA A 1 73 ? -8.900 -10.141 18.084 1.00 83.62 73 ALA A CA 1
ATOM 555 C C . ALA A 1 73 ? -9.725 -8.882 17.738 1.00 83.62 73 ALA A C 1
ATOM 557 O O . ALA A 1 73 ? -10.419 -8.858 16.726 1.00 83.62 73 ALA A O 1
ATOM 558 N N . HIS A 1 74 ? -9.661 -7.834 18.568 1.00 82.44 74 HIS A N 1
ATOM 559 C CA . HIS A 1 74 ? -10.538 -6.655 18.458 1.00 82.44 74 HIS A CA 1
ATOM 560 C C . HIS A 1 74 ? -9.874 -5.435 17.815 1.00 82.44 74 HIS A C 1
ATOM 562 O O . HIS A 1 74 ? -10.560 -4.482 17.436 1.00 82.44 74 HIS A O 1
ATOM 568 N N . PHE A 1 75 ? -8.543 -5.407 17.766 1.00 83.69 75 PHE A N 1
ATOM 569 C CA . PHE A 1 75 ? -7.802 -4.231 17.336 1.00 83.69 75 PHE A CA 1
ATOM 570 C C . PHE A 1 75 ? -7.513 -4.252 15.836 1.00 83.69 75 PHE A C 1
ATOM 572 O O . PHE A 1 75 ? -7.416 -5.306 15.212 1.00 83.69 75 PHE A O 1
ATOM 579 N N . ARG A 1 76 ? -7.388 -3.064 15.244 1.00 84.75 76 ARG A N 1
ATOM 580 C CA . ARG A 1 76 ? -7.371 -2.907 13.790 1.00 84.75 76 ARG A CA 1
ATOM 581 C C . ARG A 1 76 ? -6.013 -3.288 13.207 1.00 84.75 76 ARG A C 1
ATOM 583 O O . ARG A 1 76 ? -4.996 -2.673 13.523 1.00 84.75 76 ARG A O 1
ATOM 590 N N . GLY A 1 77 ? -6.012 -4.312 12.357 1.00 85.75 77 GLY A N 1
ATOM 591 C CA . GLY A 1 77 ? -4.832 -4.775 11.625 1.00 85.75 77 GLY A CA 1
ATOM 592 C C . GLY A 1 77 ? -4.601 -4.029 10.307 1.00 85.75 77 GLY A C 1
ATOM 593 O O . GLY A 1 77 ? -5.461 -3.289 9.822 1.00 85.75 77 GLY A O 1
ATOM 594 N N . ARG A 1 78 ? -3.441 -4.271 9.683 1.00 90.50 78 ARG A N 1
ATOM 595 C CA . ARG A 1 78 ? -3.190 -3.882 8.286 1.00 90.50 78 ARG A CA 1
ATOM 596 C C . ARG A 1 78 ? -4.112 -4.673 7.359 1.00 90.50 78 ARG A C 1
ATOM 598 O O . ARG A 1 78 ? -4.323 -5.864 7.561 1.00 90.50 78 ARG A O 1
ATOM 605 N N . HIS A 1 79 ? -4.608 -4.013 6.321 1.00 92.75 79 HIS A N 1
ATOM 606 C CA . HIS A 1 79 ? -5.387 -4.651 5.265 1.00 92.75 79 HIS A CA 1
ATOM 607 C C . HIS A 1 79 ? -4.539 -5.701 4.531 1.00 92.75 79 HIS A C 1
ATOM 609 O O . HIS A 1 79 ? -3.474 -5.365 4.002 1.00 92.75 79 HIS A O 1
ATOM 615 N N . LYS A 1 80 ? -5.018 -6.951 4.457 1.00 92.75 80 LYS A N 1
ATOM 616 C CA . LYS A 1 80 ? -4.483 -7.930 3.498 1.00 92.75 80 LYS A CA 1
ATOM 617 C C . LYS A 1 80 ? -4.848 -7.448 2.096 1.00 92.75 80 LYS A C 1
ATOM 619 O O . LYS A 1 80 ? -5.998 -7.076 1.861 1.00 92.75 80 LYS A O 1
ATOM 624 N N . GLN A 1 81 ? -3.878 -7.452 1.191 1.00 94.50 81 GLN A N 1
ATOM 625 C CA . GLN A 1 81 ? -4.062 -7.028 -0.191 1.00 94.50 81 GLN A CA 1
ATOM 626 C C . GLN A 1 81 ? -3.617 -8.141 -1.136 1.00 94.50 81 GLN A C 1
ATOM 628 O O . GLN A 1 81 ? -2.553 -8.724 -0.938 1.00 94.50 81 GLN A O 1
ATOM 633 N N . THR A 1 82 ? -4.436 -8.416 -2.145 1.00 95.62 82 THR A N 1
ATOM 634 C CA . THR A 1 82 ? -4.081 -9.218 -3.323 1.00 95.62 82 THR A CA 1
ATOM 635 C C . THR A 1 82 ? -3.977 -8.254 -4.497 1.00 95.62 82 THR A C 1
ATOM 637 O O . THR A 1 82 ? -4.826 -7.370 -4.626 1.00 95.62 82 THR A O 1
ATOM 640 N N . MET A 1 83 ? -2.910 -8.352 -5.287 1.00 95.94 83 MET A N 1
ATOM 641 C CA . MET A 1 83 ? -2.521 -7.311 -6.237 1.00 95.94 83 MET A CA 1
ATOM 642 C C . MET A 1 83 ? -2.088 -7.935 -7.559 1.00 95.94 83 MET A C 1
ATOM 644 O O . MET A 1 83 ? -1.138 -8.713 -7.569 1.00 95.94 83 MET A O 1
ATOM 648 N N . ASP A 1 84 ? -2.741 -7.539 -8.649 1.00 96.50 84 ASP A N 1
ATOM 649 C CA . ASP A 1 84 ? -2.281 -7.805 -10.010 1.00 96.50 84 ASP A CA 1
ATOM 650 C C . ASP A 1 84 ? -1.655 -6.507 -10.536 1.00 96.50 84 ASP A C 1
ATOM 652 O O . ASP A 1 84 ? -2.317 -5.464 -10.576 1.00 96.50 84 ASP A O 1
ATOM 656 N N . LEU A 1 85 ? -0.377 -6.542 -10.912 1.00 96.12 85 LEU A N 1
ATOM 657 C CA . LEU A 1 85 ? 0.360 -5.372 -11.387 1.00 96.12 85 LEU A CA 1
ATOM 658 C C . LEU A 1 85 ? 1.010 -5.674 -12.736 1.00 96.12 85 LEU A C 1
ATOM 660 O O . LEU A 1 85 ? 1.663 -6.700 -12.903 1.00 96.12 85 LEU A O 1
ATOM 664 N N . LYS A 1 86 ? 0.854 -4.754 -13.689 1.00 96.62 86 LYS A N 1
ATOM 665 C CA . LYS A 1 86 ? 1.493 -4.809 -15.004 1.00 96.62 86 LYS A CA 1
ATOM 666 C C . LYS A 1 86 ? 2.139 -3.466 -15.316 1.00 96.62 86 LYS A C 1
ATOM 668 O O . LYS A 1 86 ? 1.461 -2.439 -15.314 1.00 96.62 86 LYS A O 1
ATOM 673 N N . ILE A 1 87 ? 3.435 -3.484 -15.612 1.00 96.75 87 ILE A N 1
AT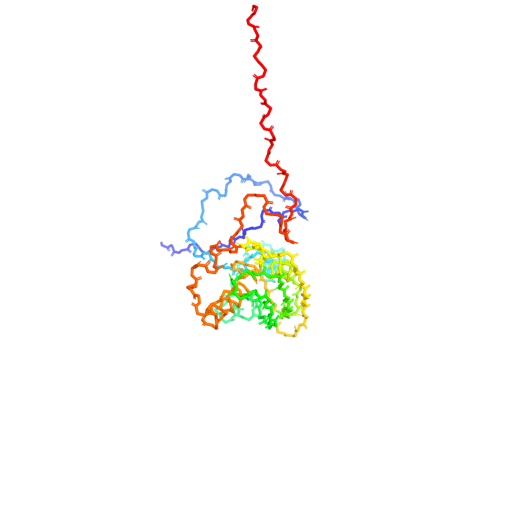OM 674 C CA . ILE A 1 87 ? 4.215 -2.318 -16.038 1.00 96.75 87 ILE A CA 1
ATOM 675 C C . ILE A 1 87 ? 4.621 -2.549 -17.496 1.00 96.75 87 ILE A C 1
ATOM 677 O O . ILE A 1 87 ? 5.149 -3.602 -17.841 1.00 96.75 87 ILE A O 1
ATOM 681 N N . GLY A 1 88 ? 4.336 -1.583 -18.365 1.00 96.00 88 GLY A N 1
ATOM 682 C CA . GLY A 1 88 ? 4.810 -1.555 -19.744 1.00 96.00 88 GLY A CA 1
ATOM 683 C C . GLY A 1 88 ? 6.021 -0.639 -19.856 1.00 96.00 88 GLY A C 1
ATOM 684 O O . GLY A 1 88 ? 5.902 0.563 -19.609 1.00 96.00 88 GLY A O 1
ATOM 685 N N . VAL A 1 89 ? 7.161 -1.185 -20.270 1.00 96.75 89 VAL A N 1
ATOM 686 C CA . VAL A 1 89 ? 8.404 -0.441 -20.515 1.00 96.75 89 VAL A CA 1
ATOM 687 C C . VAL A 1 89 ? 8.845 -0.544 -21.972 1.00 96.75 89 VAL A C 1
ATOM 689 O O . VAL A 1 89 ? 8.490 -1.481 -22.686 1.00 96.75 89 VAL A O 1
ATOM 692 N N . LYS A 1 90 ? 9.642 0.426 -22.415 1.00 95.44 90 LYS A N 1
ATOM 693 C CA . LYS A 1 90 ? 10.450 0.318 -23.635 1.00 95.44 90 LYS A CA 1
ATOM 694 C C . LYS A 1 90 ? 11.749 -0.449 -23.356 1.00 95.44 90 LYS A C 1
ATOM 696 O O . LYS A 1 90 ? 12.154 -0.594 -22.208 1.00 95.44 90 LYS A O 1
ATOM 701 N N . ARG A 1 91 ? 12.466 -0.837 -24.420 1.00 93.62 91 ARG A N 1
ATOM 702 C CA . ARG A 1 91 ? 13.834 -1.397 -24.328 1.00 93.62 91 ARG A CA 1
ATOM 703 C C . ARG A 1 91 ? 14.839 -0.447 -23.663 1.00 93.62 91 ARG A C 1
ATOM 705 O O . ARG A 1 91 ? 15.808 -0.902 -23.079 1.00 93.62 91 ARG A O 1
ATOM 712 N N . ASP A 1 92 ? 14.593 0.861 -23.731 1.00 92.69 92 ASP A N 1
ATOM 713 C CA . ASP A 1 92 ? 15.366 1.885 -23.019 1.00 92.69 92 ASP A CA 1
ATOM 714 C C . ASP A 1 92 ? 14.961 2.031 -21.533 1.00 92.69 92 ASP A C 1
ATOM 716 O O . ASP A 1 92 ? 15.359 2.991 -20.883 1.00 92.69 92 ASP A O 1
ATOM 720 N N . GLY A 1 93 ? 14.148 1.129 -20.975 1.00 92.44 93 GLY A N 1
ATOM 721 C CA . GLY A 1 93 ? 13.684 1.187 -19.586 1.00 92.44 93 GLY A CA 1
ATOM 722 C C . GLY A 1 93 ? 12.651 2.283 -19.285 1.00 92.44 93 GLY A C 1
ATOM 723 O O . GLY A 1 93 ? 12.168 2.357 -18.158 1.00 92.44 93 GLY A O 1
ATOM 724 N N . THR A 1 94 ? 12.260 3.129 -20.247 1.00 95.31 94 THR A N 1
ATOM 725 C CA . THR A 1 94 ? 11.221 4.152 -20.028 1.00 95.31 94 THR A CA 1
ATOM 726 C C . THR A 1 94 ? 9.861 3.496 -19.798 1.00 95.31 94 THR A C 1
ATOM 728 O O . THR A 1 94 ? 9.378 2.736 -20.643 1.00 95.31 94 THR A O 1
ATOM 731 N N . ILE A 1 95 ? 9.199 3.842 -18.695 1.00 95.56 95 ILE A N 1
ATOM 732 C CA . ILE A 1 95 ? 7.845 3.397 -18.363 1.00 95.56 95 ILE A CA 1
ATOM 733 C C . ILE A 1 95 ? 6.832 4.123 -19.259 1.00 95.56 95 ILE A C 1
ATOM 735 O O . ILE A 1 95 ? 6.832 5.345 -19.398 1.00 95.56 95 ILE A O 1
ATOM 739 N N . THR A 1 96 ? 5.943 3.349 -19.875 1.00 94.81 96 THR A N 1
ATOM 740 C CA . THR A 1 96 ? 4.925 3.829 -20.827 1.00 94.81 96 THR A CA 1
ATOM 741 C C . THR A 1 96 ? 3.508 3.676 -20.290 1.00 94.81 96 THR A C 1
ATOM 743 O O . THR A 1 96 ? 2.659 4.528 -20.551 1.00 94.81 96 THR A O 1
ATOM 746 N N . ALA A 1 97 ? 3.245 2.621 -19.520 1.00 94.19 97 ALA A N 1
ATOM 747 C CA . ALA A 1 97 ? 1.945 2.368 -18.919 1.00 94.19 97 ALA A CA 1
ATOM 748 C C . ALA A 1 97 ? 2.081 1.556 -17.631 1.00 94.19 97 ALA A C 1
ATOM 750 O O . ALA A 1 97 ? 2.962 0.705 -17.521 1.00 94.19 97 ALA A O 1
ATOM 751 N N . VAL A 1 98 ? 1.180 1.778 -16.678 1.00 95.75 98 VAL A N 1
ATOM 752 C CA . VAL A 1 98 ? 1.039 0.942 -15.482 1.00 95.75 98 VAL A CA 1
ATOM 753 C C . VAL A 1 98 ? -0.439 0.652 -15.252 1.00 95.75 98 VAL A C 1
ATOM 755 O O . VAL A 1 98 ? -1.262 1.566 -15.197 1.00 95.75 98 VAL A O 1
ATOM 758 N N . GLN A 1 99 ? -0.770 -0.627 -15.101 1.00 96.00 99 GLN A N 1
ATOM 759 C CA . GLN A 1 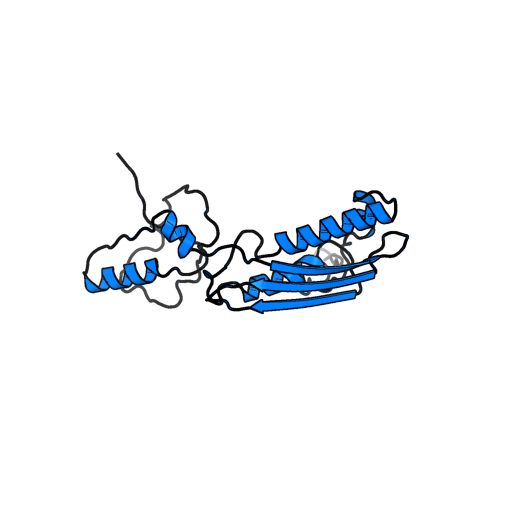99 ? -2.091 -1.098 -14.707 1.00 96.00 99 GLN A CA 1
ATOM 760 C C . GLN A 1 99 ? -1.974 -1.835 -13.373 1.00 96.00 99 GLN A C 1
ATOM 762 O O . GLN A 1 99 ? -1.219 -2.800 -13.266 1.00 96.00 99 GLN A O 1
ATOM 767 N N . SER A 1 100 ? -2.737 -1.401 -12.373 1.00 95.12 100 SER A N 1
ATOM 768 C CA . SER A 1 100 ? -2.801 -2.026 -11.052 1.00 95.12 100 SER A CA 1
ATOM 769 C C . SER A 1 100 ? -4.243 -2.385 -10.690 1.00 95.12 100 SER A C 1
ATOM 771 O O . SER A 1 100 ? -5.154 -1.560 -10.760 1.00 95.12 100 SER A O 1
ATOM 773 N N . ARG A 1 101 ? -4.459 -3.631 -10.267 1.00 96.38 101 ARG A N 1
ATOM 774 C CA . ARG A 1 101 ? -5.708 -4.099 -9.662 1.00 96.38 101 ARG A CA 1
ATOM 775 C C . ARG A 1 101 ? -5.414 -4.521 -8.233 1.00 96.38 101 ARG A C 1
ATOM 777 O O . ARG A 1 101 ? -4.568 -5.380 -8.015 1.00 96.38 101 ARG A O 1
ATOM 784 N N . ILE A 1 102 ? -6.092 -3.923 -7.257 1.00 95.81 102 ILE A N 1
ATOM 785 C CA . ILE A 1 102 ? -5.833 -4.182 -5.833 1.00 95.81 102 ILE A CA 1
ATOM 786 C C . ILE A 1 102 ? -7.134 -4.571 -5.141 1.00 95.81 102 ILE A C 1
ATOM 788 O O . ILE A 1 102 ? -8.071 -3.780 -5.053 1.00 95.81 102 ILE A O 1
ATOM 792 N N . LEU A 1 103 ? -7.168 -5.786 -4.598 1.00 95.25 103 LEU A N 1
ATOM 793 C CA . LEU A 1 103 ? -8.234 -6.291 -3.744 1.00 95.25 103 LEU A CA 1
ATOM 794 C C . LEU A 1 103 ? -7.808 -6.180 -2.275 1.00 95.25 103 LEU A C 1
ATOM 796 O O . LEU A 1 103 ? -6.956 -6.933 -1.805 1.00 95.25 103 LEU A O 1
ATOM 800 N N . LEU A 1 104 ? -8.415 -5.250 -1.540 1.00 94.31 104 LEU A N 1
ATOM 801 C CA . LEU A 1 104 ? -8.217 -5.042 -0.111 1.00 94.31 104 LEU A CA 1
ATOM 802 C C . LEU A 1 104 ? -9.285 -5.800 0.684 1.00 94.31 104 LEU A C 1
ATOM 804 O O . LEU A 1 104 ? -10.475 -5.491 0.591 1.00 94.31 104 LEU A O 1
ATOM 808 N N . ASN A 1 105 ? -8.870 -6.727 1.546 1.00 93.50 105 ASN A N 1
ATOM 809 C CA . ASN A 1 105 ? -9.758 -7.255 2.577 1.00 93.50 105 ASN A CA 1
ATOM 810 C C . ASN A 1 105 ? -9.834 -6.243 3.729 1.00 93.50 105 ASN A C 1
ATOM 812 O O . ASN A 1 105 ? -8.820 -5.964 4.373 1.00 93.50 105 ASN A O 1
ATOM 816 N N . GLY A 1 106 ? -11.017 -5.666 3.958 1.00 88.94 106 GLY A N 1
ATOM 817 C CA . GLY A 1 106 ? -11.250 -4.695 5.031 1.00 88.94 106 GLY A CA 1
ATOM 818 C C . GLY A 1 106 ? -11.836 -5.281 6.317 1.00 88.94 106 GLY A C 1
ATOM 819 O O . GLY A 1 106 ? -12.011 -4.542 7.286 1.00 88.94 106 GLY A O 1
ATOM 820 N N . GLY A 1 107 ? -12.160 -6.577 6.338 1.00 91.62 107 GLY A N 1
ATOM 821 C CA . GLY A 1 107 ? -12.892 -7.209 7.437 1.00 91.62 107 GLY A CA 1
ATOM 822 C C . GLY A 1 107 ? -14.307 -6.643 7.626 1.00 91.62 107 GLY A C 1
ATOM 823 O O . GLY A 1 107 ? -14.874 -6.004 6.729 1.00 91.62 107 GLY A O 1
ATOM 824 N N . ALA A 1 108 ? -14.873 -6.885 8.809 1.00 90.06 108 ALA A N 1
ATOM 825 C CA . ALA A 1 108 ? -16.300 -6.684 9.078 1.00 90.06 108 ALA A CA 1
ATOM 826 C C . ALA A 1 108 ? -16.780 -5.220 9.026 1.00 90.06 108 ALA A C 1
ATOM 828 O O . ALA A 1 108 ? -17.949 -4.970 8.746 1.00 90.06 108 ALA A O 1
ATOM 829 N N . TYR A 1 109 ? -15.900 -4.242 9.265 1.00 88.06 109 TYR A N 1
ATOM 830 C CA . TYR A 1 109 ? -16.271 -2.828 9.404 1.00 88.06 109 TYR A CA 1
ATOM 831 C C . TYR A 1 109 ? -15.463 -1.926 8.468 1.00 88.06 109 TYR A C 1
ATOM 833 O O . TYR A 1 109 ? -14.304 -2.204 8.169 1.00 88.06 109 TYR A O 1
ATOM 841 N N . THR A 1 110 ? -16.069 -0.824 8.016 1.00 84.69 110 THR A N 1
ATOM 842 C CA . THR A 1 110 ? -15.494 0.077 7.000 1.00 84.69 110 THR A CA 1
ATOM 843 C C . THR A 1 110 ? -14.130 0.635 7.408 1.00 84.69 110 THR A C 1
ATOM 845 O O . THR A 1 110 ? -13.181 0.520 6.629 1.00 84.69 110 THR A O 1
ATOM 848 N N . SER A 1 111 ? -14.028 1.186 8.631 1.00 84.38 111 SER A N 1
ATOM 849 C CA . SER A 1 111 ? -12.808 1.822 9.164 1.00 84.38 111 SER A CA 1
ATOM 850 C C . SER A 1 111 ? -12.218 2.845 8.163 1.00 84.38 111 SER A C 1
ATOM 852 O O . SER A 1 111 ? -12.914 3.374 7.297 1.00 84.38 111 SER A O 1
ATOM 854 N N . TYR A 1 112 ? -10.911 3.076 8.221 1.00 84.62 112 TYR A N 1
ATOM 855 C CA . TYR A 1 112 ? -10.096 3.761 7.222 1.00 84.62 112 TYR A CA 1
ATOM 856 C C . TYR A 1 112 ? -9.933 2.964 5.910 1.00 84.62 112 TYR A C 1
ATOM 858 O O . TYR A 1 112 ? -9.047 3.273 5.113 1.00 84.62 112 TYR A O 1
ATOM 866 N N . GLY A 1 113 ? -10.741 1.929 5.653 1.00 84.81 113 GLY A N 1
ATOM 867 C CA . GLY A 1 113 ? -10.595 1.056 4.486 1.00 84.81 113 GLY A CA 1
ATOM 868 C C . GLY A 1 113 ? -10.780 1.765 3.143 1.00 84.81 113 GLY A C 1
ATOM 869 O O . GLY A 1 113 ? -10.055 1.462 2.200 1.00 84.81 113 GLY A O 1
ATOM 870 N N . ILE A 1 114 ? -11.673 2.760 3.067 1.00 87.81 114 ILE A N 1
ATOM 871 C CA . ILE A 1 114 ? -11.877 3.583 1.857 1.00 87.81 114 ILE A CA 1
ATOM 872 C C . ILE A 1 114 ? -10.616 4.408 1.558 1.00 87.81 114 ILE A C 1
ATOM 874 O O . ILE A 1 114 ? -10.076 4.359 0.456 1.00 87.81 114 ILE A O 1
ATOM 878 N N . VAL A 1 115 ? -10.088 5.095 2.575 1.00 90.00 115 VAL A N 1
ATOM 879 C CA . VAL A 1 115 ? -8.855 5.897 2.483 1.00 90.00 115 VAL A CA 1
ATOM 880 C C . VAL A 1 115 ? -7.641 5.016 2.150 1.00 90.00 115 VAL A C 1
ATOM 882 O O . VAL A 1 115 ? -6.794 5.398 1.350 1.00 90.00 115 VAL A O 1
ATOM 885 N N . THR A 1 116 ? -7.586 3.805 2.712 1.00 91.19 116 THR A N 1
ATOM 886 C CA . THR A 1 116 ? -6.531 2.816 2.432 1.00 91.19 116 THR A CA 1
ATOM 887 C C . THR A 1 116 ? -6.588 2.338 0.978 1.00 91.19 116 THR A C 1
ATOM 889 O O . THR A 1 116 ? -5.548 2.202 0.341 1.00 91.19 116 THR A O 1
ATOM 892 N N . ALA A 1 117 ? -7.786 2.111 0.429 1.00 91.50 117 ALA A N 1
ATOM 893 C CA . ALA A 1 117 ? -7.962 1.747 -0.976 1.00 91.50 117 ALA A CA 1
ATOM 894 C C . ALA A 1 117 ? -7.568 2.894 -1.918 1.00 91.50 117 ALA A C 1
ATOM 896 O O . ALA A 1 117 ? -6.895 2.650 -2.916 1.00 91.50 117 ALA A O 1
ATOM 897 N N . TYR A 1 118 ? -7.921 4.140 -1.584 1.00 91.31 118 TYR A N 1
ATOM 898 C CA . TYR A 1 118 ? -7.493 5.312 -2.350 1.00 91.31 118 TYR A CA 1
ATOM 899 C C . TYR A 1 118 ? -5.964 5.445 -2.385 1.00 91.31 118 TYR A C 1
ATOM 901 O O . TYR A 1 118 ? -5.387 5.545 -3.467 1.00 91.31 118 TYR A O 1
ATOM 909 N N . TYR A 1 119 ? -5.294 5.390 -1.227 1.00 91.75 119 TYR A N 1
ATOM 910 C CA . TYR A 1 119 ? -3.836 5.524 -1.159 1.00 91.75 119 TYR A CA 1
ATOM 911 C C . TYR A 1 119 ? -3.083 4.350 -1.789 1.00 91.75 119 TYR A C 1
ATOM 913 O O . TYR A 1 119 ? -2.029 4.568 -2.383 1.00 91.75 119 TYR A O 1
ATOM 921 N N . ALA A 1 120 ? -3.622 3.128 -1.731 1.00 91.38 120 ALA A N 1
ATOM 922 C CA . ALA A 1 120 ? -3.011 1.967 -2.379 1.00 91.38 120 ALA A CA 1
ATOM 923 C C . ALA A 1 120 ? -2.859 2.140 -3.905 1.00 91.38 120 ALA A C 1
ATOM 925 O O . ALA A 1 120 ? -1.920 1.600 -4.481 1.00 91.38 120 ALA A O 1
ATOM 926 N N . GLY A 1 121 ? -3.739 2.920 -4.546 1.00 90.25 121 GLY A N 1
ATOM 927 C CA . GLY A 1 121 ? -3.612 3.293 -5.955 1.00 90.25 121 GLY A CA 1
ATOM 928 C C . GLY A 1 121 ? -2.886 4.618 -6.176 1.00 90.25 121 GLY A C 1
ATOM 929 O O . GLY A 1 121 ? -1.932 4.670 -6.949 1.00 90.25 121 GLY A O 1
ATOM 930 N N . SER A 1 122 ? -3.319 5.698 -5.518 1.00 90.12 122 SER A N 1
ATOM 931 C CA . SER A 1 122 ? -2.810 7.052 -5.790 1.00 90.12 122 SER A CA 1
ATOM 932 C C . SER A 1 122 ? -1.341 7.247 -5.410 1.00 90.12 122 SER A C 1
ATOM 934 O O . SER A 1 122 ? -0.672 8.074 -6.013 1.00 90.12 122 SER A O 1
ATOM 936 N N . MET A 1 123 ? -0.790 6.462 -4.481 1.00 90.56 123 MET A N 1
ATOM 937 C CA . MET A 1 123 ? 0.617 6.586 -4.073 1.00 90.56 123 MET A CA 1
ATOM 938 C C . MET A 1 123 ? 1.591 5.718 -4.890 1.00 90.56 123 MET A C 1
ATOM 940 O O . MET A 1 123 ? 2.793 5.725 -4.619 1.00 90.56 123 MET A O 1
ATOM 944 N N . VAL A 1 124 ? 1.113 4.964 -5.888 1.00 89.25 124 V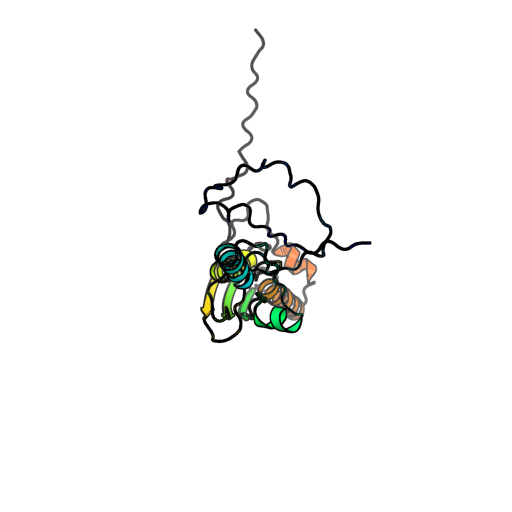AL A N 1
ATOM 945 C CA . VAL A 1 124 ? 1.975 4.211 -6.821 1.00 89.25 124 VAL A CA 1
ATOM 946 C C . VAL A 1 124 ? 2.670 5.138 -7.827 1.00 89.25 124 VAL A C 1
ATOM 948 O O . VAL A 1 124 ? 3.899 5.075 -7.921 1.00 89.25 124 VAL A O 1
ATOM 951 N N . PRO A 1 125 ? 1.978 6.047 -8.541 1.00 90.31 125 PRO A N 1
ATOM 952 C CA . PRO A 1 125 ? 2.647 6.869 -9.541 1.00 90.31 125 PRO A CA 1
ATOM 953 C C . PRO A 1 125 ? 3.494 8.017 -8.977 1.00 90.31 125 PRO A C 1
ATOM 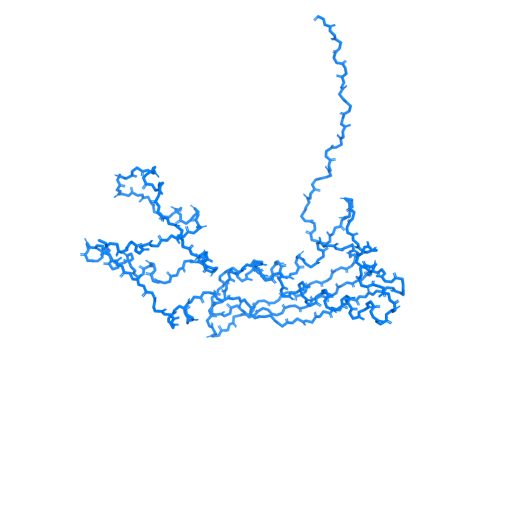955 O O . PRO A 1 125 ? 4.143 8.689 -9.756 1.00 90.31 125 PRO A O 1
ATOM 958 N N . THR A 1 126 ? 3.557 8.256 -7.663 1.00 88.06 126 THR A N 1
ATOM 959 C CA . THR A 1 126 ? 4.162 9.479 -7.082 1.00 88.06 126 THR A CA 1
ATOM 960 C C . THR A 1 126 ? 5.695 9.544 -7.054 1.00 88.06 126 THR A C 1
ATOM 962 O O . THR A 1 126 ? 6.234 10.487 -6.485 1.00 88.06 126 THR A O 1
ATOM 965 N N . LEU A 1 127 ? 6.406 8.544 -7.583 1.00 89.56 127 LEU A N 1
ATOM 966 C CA . LEU A 1 127 ? 7.879 8.559 -7.685 1.00 89.56 127 LEU A CA 1
ATOM 967 C C . LEU A 1 127 ? 8.376 8.611 -9.134 1.00 89.56 127 LEU A C 1
ATOM 969 O O . LEU A 1 127 ? 9.505 9.036 -9.375 1.00 89.56 127 LEU A O 1
ATOM 973 N N . TYR A 1 128 ? 7.539 8.201 -10.093 1.00 92.19 128 TYR A N 1
ATOM 974 C CA . TYR A 1 128 ? 7.945 7.981 -11.477 1.00 92.19 128 TYR A CA 1
ATOM 975 C C . TYR A 1 128 ? 6.978 8.625 -12.465 1.00 92.19 128 TYR A C 1
ATOM 977 O O . TYR A 1 128 ? 5.760 8.599 -12.284 1.00 92.19 128 TYR A O 1
ATOM 985 N N . ARG A 1 129 ? 7.516 9.158 -13.560 1.00 90.44 129 ARG A N 1
ATOM 986 C CA . ARG A 1 129 ? 6.747 9.725 -14.666 1.00 90.44 129 ARG A CA 1
ATOM 987 C C . ARG A 1 129 ? 6.049 8.610 -15.452 1.00 90.44 129 ARG A C 1
ATOM 989 O O . ARG A 1 129 ? 6.625 8.016 -16.357 1.00 90.44 129 ARG A O 1
ATOM 996 N N . ILE A 1 130 ? 4.789 8.348 -15.112 1.00 91.31 130 ILE A N 1
ATOM 997 C CA . ILE A 1 130 ? 3.941 7.335 -15.756 1.00 91.31 130 ILE A CA 1
ATOM 998 C C . ILE A 1 130 ? 2.866 8.051 -16.589 1.00 91.31 130 ILE A C 1
ATOM 1000 O O . ILE A 1 130 ? 1.938 8.608 -16.002 1.00 91.31 130 ILE A O 1
ATOM 1004 N N . PRO A 1 131 ? 2.958 8.054 -17.935 1.00 88.75 131 PRO A N 1
ATOM 1005 C CA . PRO A 1 131 ? 2.024 8.812 -18.769 1.00 88.75 131 PRO A CA 1
ATOM 1006 C C . PRO A 1 131 ? 0.645 8.146 -18.894 1.00 88.75 131 PRO A C 1
ATOM 1008 O O . PRO A 1 131 ? -0.343 8.842 -19.092 1.00 88.75 131 PRO A O 1
ATOM 1011 N N . ASN A 1 132 ? 0.554 6.819 -18.739 1.00 92.25 132 ASN A N 1
ATOM 1012 C CA . ASN A 1 132 ? -0.712 6.083 -18.757 1.00 92.25 132 ASN A CA 1
ATOM 1013 C C . ASN A 1 132 ? -0.856 5.263 -17.470 1.00 92.25 132 ASN A C 1
ATOM 1015 O O . ASN A 1 132 ? -0.078 4.337 -17.238 1.00 92.25 132 ASN A O 1
ATOM 1019 N N . TYR A 1 133 ? -1.850 5.578 -16.638 1.00 93.62 133 TYR A N 1
ATOM 1020 C CA . TYR A 1 133 ? -2.105 4.864 -15.385 1.00 93.62 133 TYR A CA 1
ATOM 1021 C C . TYR A 1 133 ? -3.558 4.407 -15.291 1.00 93.62 133 TYR A C 1
ATOM 1023 O O . TYR A 1 133 ? -4.472 5.217 -15.439 1.00 93.62 133 TYR A O 1
ATOM 1031 N N . LYS A 1 134 ? -3.770 3.120 -15.001 1.00 94.44 134 LYS A N 1
ATOM 1032 C CA . LYS A 1 134 ? -5.084 2.566 -14.660 1.00 94.44 134 LYS A CA 1
ATOM 1033 C C . LYS A 1 134 ? -5.028 1.901 -13.289 1.00 94.44 134 LYS A C 1
ATOM 1035 O O . LYS A 1 134 ? -4.200 1.017 -13.076 1.00 94.44 134 LYS A O 1
ATOM 1040 N N . TYR A 1 135 ? -5.951 2.281 -12.409 1.00 94.75 135 TYR A N 1
ATOM 1041 C CA . TYR A 1 135 ? -6.118 1.677 -11.091 1.00 94.75 135 TYR A CA 1
ATOM 1042 C C . TYR A 1 135 ? -7.541 1.144 -10.890 1.00 94.75 135 TYR A C 1
ATOM 1044 O O . TYR A 1 135 ? -8.499 1.912 -10.926 1.00 94.75 135 TYR A O 1
ATOM 1052 N N . ASP A 1 136 ? -7.659 -0.156 -10.617 1.00 95.12 136 ASP A N 1
ATOM 1053 C CA . ASP A 1 136 ? -8.906 -0.831 -10.255 1.00 95.12 136 ASP A CA 1
ATOM 1054 C C . ASP A 1 136 ? -8.835 -1.277 -8.773 1.00 95.12 136 ASP A C 1
ATOM 1056 O O . ASP A 1 136 ? -8.303 -2.341 -8.439 1.00 95.12 136 ASP A O 1
ATOM 1060 N N . GLY A 1 137 ? -9.333 -0.434 -7.861 1.00 93.75 137 GLY A N 1
ATOM 1061 C CA . GLY A 1 137 ? -9.289 -0.656 -6.409 1.00 93.75 137 GLY A CA 1
ATOM 1062 C C . GLY A 1 137 ? -10.595 -1.203 -5.825 1.00 93.75 137 GLY A C 1
ATOM 1063 O O . GLY A 1 137 ? -11.621 -0.529 -5.857 1.00 93.75 137 GLY A O 1
ATOM 1064 N N . TYR A 1 138 ? -10.551 -2.385 -5.206 1.00 93.69 138 TYR A N 1
ATOM 1065 C CA . TYR A 1 138 ? -11.712 -3.050 -4.603 1.00 93.69 138 TYR A CA 1
ATOM 1066 C C . TYR A 1 138 ? -11.501 -3.267 -3.102 1.00 93.69 138 TYR A C 1
ATOM 1068 O O . TYR A 1 138 ? -10.585 -3.984 -2.708 1.00 93.69 138 TYR A O 1
ATOM 1076 N N . ARG A 1 139 ? -12.366 -2.714 -2.241 1.00 91.88 139 ARG A N 1
ATOM 1077 C CA . ARG A 1 139 ? -12.358 -2.991 -0.790 1.00 91.88 139 ARG A CA 1
ATOM 1078 C C . ARG A 1 139 ? -13.566 -3.840 -0.403 1.00 91.88 139 ARG A C 1
ATOM 1080 O O . ARG A 1 139 ? -14.691 -3.351 -0.411 1.00 91.88 139 ARG A O 1
ATOM 1087 N N . VAL A 1 140 ? -13.330 -5.092 -0.019 1.00 93.44 140 VAL A N 1
ATOM 1088 C CA . VAL A 1 140 ? -14.392 -6.056 0.318 1.00 93.44 140 VAL A CA 1
ATOM 1089 C C . VAL A 1 140 ? -14.634 -6.157 1.824 1.00 93.44 140 VAL A C 1
ATOM 1091 O O . VAL A 1 140 ? -13.701 -6.076 2.629 1.00 93.44 140 VAL A O 1
ATOM 1094 N N . TYR A 1 141 ? -15.903 -6.338 2.200 1.00 93.56 141 TYR A N 1
ATOM 1095 C CA . TYR A 1 141 ? -16.295 -6.760 3.546 1.00 93.56 141 TYR A CA 1
ATOM 1096 C C . TYR A 1 141 ? -16.107 -8.272 3.674 1.00 93.56 141 TYR A C 1
ATOM 1098 O O . TYR A 1 141 ? -16.408 -9.015 2.745 1.00 93.56 141 TYR A O 1
ATOM 1106 N N . THR A 1 142 ? -15.622 -8.723 4.828 1.00 92.50 142 THR A N 1
ATOM 1107 C CA . THR A 1 142 ? -15.550 -10.148 5.186 1.00 92.50 142 THR A CA 1
ATOM 1108 C C . THR A 1 142 ? -15.837 -10.309 6.676 1.00 92.50 142 THR A C 1
ATOM 1110 O O . THR A 1 142 ? -15.727 -9.346 7.429 1.00 92.50 142 THR A O 1
ATOM 1113 N N . ASN A 1 143 ? -16.151 -11.518 7.137 1.00 92.69 143 ASN A N 1
ATOM 1114 C CA . ASN A 1 143 ? -16.381 -11.799 8.562 1.00 92.69 143 ASN A CA 1
ATOM 1115 C C . ASN A 1 143 ? -15.088 -11.851 9.407 1.00 92.69 143 ASN A C 1
ATOM 1117 O O . ASN A 1 143 ? -15.129 -12.249 10.568 1.00 92.69 143 ASN A O 1
ATOM 1121 N N . LEU A 1 144 ? -13.938 -11.460 8.845 1.00 90.19 144 LEU A N 1
ATOM 1122 C CA . LEU A 1 144 ? -12.675 -11.356 9.576 1.00 90.19 144 LEU A CA 1
ATOM 1123 C C . LEU A 1 144 ? -12.626 -10.086 10.453 1.00 90.19 144 LEU A C 1
ATOM 1125 O O . LEU A 1 144 ? -13.346 -9.116 10.174 1.00 90.19 144 LEU A O 1
ATOM 1129 N N . PRO A 1 145 ? -11.744 -10.045 11.477 1.00 87.06 145 PRO A N 1
ATOM 1130 C CA . PRO A 1 145 ? -11.485 -8.841 12.260 1.00 87.06 145 PRO A CA 1
ATOM 1131 C C . PRO A 1 145 ? -11.243 -7.619 11.371 1.00 87.06 145 PRO A C 1
ATOM 1133 O O . PRO A 1 145 ? -10.532 -7.693 10.369 1.00 87.06 145 PRO A O 1
ATOM 1136 N N . ALA A 1 146 ? -11.856 -6.489 11.726 1.00 85.31 146 ALA A N 1
ATOM 1137 C CA . ALA A 1 146 ? -11.783 -5.289 10.903 1.00 85.31 146 ALA A CA 1
ATOM 1138 C C . ALA A 1 146 ? -10.344 -4.773 10.770 1.00 85.31 146 ALA A C 1
ATOM 1140 O O . ALA A 1 146 ? -9.600 -4.662 11.749 1.00 85.31 146 ALA A O 1
ATOM 1141 N N . CYS A 1 147 ? -9.968 -4.412 9.549 1.00 88.44 147 CYS A N 1
ATOM 1142 C CA . CYS A 1 147 ? -8.703 -3.745 9.277 1.00 88.44 147 CYS A CA 1
ATOM 1143 C C . CYS A 1 147 ? -8.839 -2.232 9.502 1.00 88.44 147 CYS A C 1
ATOM 1145 O O . CYS A 1 147 ? -9.941 -1.722 9.684 1.00 88.44 147 CYS A O 1
ATOM 1147 N N . GLY A 1 148 ? -7.721 -1.507 9.508 1.00 86.56 148 GLY A N 1
ATOM 1148 C CA . GLY A 1 148 ? -7.726 -0.055 9.668 1.00 86.56 148 GLY A CA 1
ATOM 1149 C C . GLY A 1 148 ? -6.388 0.600 9.348 1.00 86.56 148 GLY A C 1
ATOM 1150 O O . GLY A 1 148 ? -5.591 0.078 8.561 1.00 86.56 148 GLY A O 1
ATOM 1151 N N . ALA A 1 149 ? -6.161 1.770 9.944 1.00 85.00 149 ALA A N 1
ATOM 1152 C CA . ALA A 1 149 ? -4.940 2.544 9.770 1.00 85.00 149 ALA A CA 1
ATOM 1153 C C . ALA A 1 149 ? -3.729 1.853 10.430 1.00 85.00 149 ALA A C 1
ATOM 1155 O O . ALA A 1 149 ? -3.627 1.757 11.649 1.00 85.00 149 ALA A O 1
ATOM 1156 N N . MET A 1 150 ? -2.770 1.424 9.611 1.00 85.88 150 MET A N 1
ATOM 1157 C CA . MET A 1 150 ? -1.412 1.058 10.034 1.00 85.88 150 MET A CA 1
ATOM 1158 C C . MET A 1 150 ? -0.412 1.908 9.234 1.00 85.88 150 MET A C 1
ATOM 1160 O O . MET A 1 150 ? -0.780 2.423 8.176 1.00 85.88 150 MET A O 1
ATOM 1164 N N . ARG A 1 151 ? 0.835 2.089 9.702 1.00 87.88 151 ARG A N 1
ATOM 1165 C CA . ARG A 1 151 ? 1.807 3.010 9.081 1.00 87.88 151 ARG A CA 1
ATOM 1166 C C . ARG A 1 151 ? 1.904 2.824 7.568 1.00 87.88 151 ARG A C 1
ATOM 1168 O O . ARG A 1 151 ? 2.074 1.707 7.068 1.00 87.88 151 ARG A O 1
ATOM 1175 N N . GLY A 1 152 ? 1.785 3.948 6.866 1.00 84.94 152 GLY A N 1
ATOM 1176 C CA . GLY A 1 152 ? 1.735 4.021 5.410 1.00 84.94 152 GLY A CA 1
ATOM 1177 C C . GLY A 1 152 ? 0.355 3.763 4.795 1.00 84.94 152 GLY A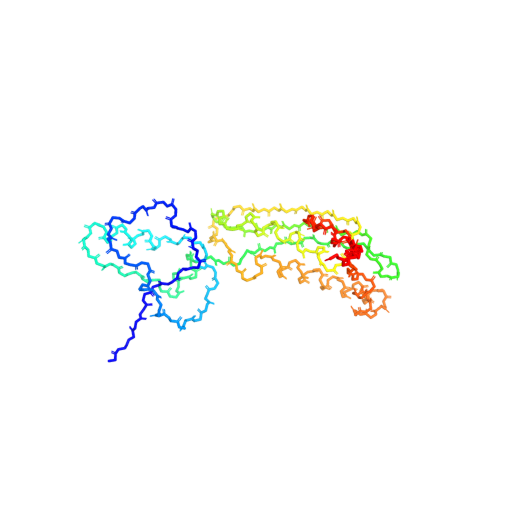 C 1
ATOM 1178 O O . GLY A 1 152 ? 0.284 3.711 3.583 1.00 84.94 152 GLY A O 1
ATOM 1179 N N . HIS A 1 153 ? -0.725 3.571 5.566 1.00 87.12 153 HIS A N 1
ATOM 1180 C CA . HIS A 1 153 ? -2.117 3.500 5.074 1.00 87.12 153 HIS A CA 1
ATOM 1181 C C . HIS A 1 153 ? -2.332 2.647 3.804 1.00 87.12 153 HIS A C 1
ATOM 1183 O O . HIS A 1 153 ? -3.046 3.041 2.889 1.00 87.12 153 HIS A O 1
ATOM 1189 N N . GLY A 1 154 ? -1.715 1.463 3.743 1.00 86.69 154 GLY A N 1
ATOM 1190 C CA . GLY A 1 154 ? -1.859 0.545 2.605 1.00 86.69 154 GLY A CA 1
ATOM 1191 C C . GLY A 1 154 ? -0.986 0.847 1.385 1.00 86.69 154 GLY A C 1
ATOM 1192 O O . GLY A 1 154 ? -1.101 0.115 0.414 1.00 86.69 154 GLY A O 1
ATOM 1193 N N . VAL A 1 155 ? -0.108 1.853 1.446 1.00 92.06 155 VAL A N 1
ATOM 1194 C CA . VAL A 1 155 ? 0.910 2.180 0.426 1.00 92.06 155 VAL A CA 1
ATOM 1195 C C . VAL A 1 155 ? 2.122 1.233 0.417 1.00 92.06 155 VAL A C 1
ATOM 1197 O O . VAL A 1 155 ? 2.588 0.912 -0.674 1.00 92.06 155 VAL A O 1
ATOM 1200 N N . PRO A 1 156 ? 2.658 0.740 1.560 1.00 94.31 156 PRO A N 1
ATOM 1201 C CA . PRO A 1 156 ? 3.871 -0.084 1.542 1.00 94.31 156 PRO A CA 1
ATOM 1202 C C . PRO A 1 156 ? 3.739 -1.371 0.726 1.00 94.31 156 PRO A C 1
ATOM 1204 O O . PRO A 1 156 ? 4.708 -1.807 0.120 1.00 94.31 156 PRO A O 1
ATOM 1207 N N . GLN A 1 157 ? 2.546 -1.967 0.695 1.00 94.25 157 GLN A N 1
ATOM 1208 C CA . GLN A 1 157 ? 2.292 -3.221 -0.012 1.00 94.25 157 GLN A CA 1
ATOM 1209 C C . GLN A 1 157 ? 2.338 -3.070 -1.554 1.00 94.25 157 GLN A C 1
ATOM 1211 O O . GLN A 1 157 ? 3.132 -3.780 -2.170 1.00 94.25 157 GLN A O 1
ATOM 1216 N N . PRO A 1 158 ? 1.589 -2.148 -2.202 1.00 94.44 158 PRO A N 1
ATOM 1217 C CA . PRO A 1 158 ? 1.699 -1.924 -3.642 1.00 94.44 158 PRO A CA 1
ATOM 1218 C C . PRO A 1 158 ? 3.020 -1.266 -4.033 1.00 94.44 158 PRO A C 1
ATOM 1220 O O . PRO A 1 158 ? 3.520 -1.554 -5.113 1.00 94.44 158 PRO A O 1
ATOM 1223 N N . ARG A 1 159 ? 3.629 -0.440 -3.165 1.00 94.56 159 ARG A N 1
ATOM 1224 C CA . ARG A 1 159 ? 4.980 0.085 -3.411 1.00 94.56 159 ARG A CA 1
ATOM 1225 C C . ARG A 1 159 ? 6.001 -1.051 -3.473 1.00 94.56 159 ARG A C 1
ATOM 1227 O O . ARG A 1 159 ? 6.763 -1.087 -4.424 1.00 94.56 159 ARG A O 1
ATOM 1234 N N . PHE A 1 160 ? 5.977 -1.997 -2.531 1.00 95.44 160 PHE A N 1
ATOM 1235 C CA . PHE A 1 160 ? 6.839 -3.184 -2.580 1.00 95.44 160 PHE A CA 1
ATOM 1236 C C . PHE A 1 160 ? 6.645 -3.974 -3.883 1.00 95.44 160 PHE A C 1
ATOM 1238 O O . PHE A 1 160 ? 7.614 -4.209 -4.596 1.00 95.44 160 PHE A O 1
ATOM 1245 N N . ALA A 1 161 ? 5.397 -4.299 -4.242 1.00 95.62 161 ALA A N 1
ATOM 1246 C CA . ALA A 1 161 ? 5.102 -5.015 -5.485 1.00 95.62 161 ALA A CA 1
ATOM 1247 C C . ALA A 1 161 ? 5.567 -4.255 -6.744 1.00 95.62 161 ALA A C 1
ATOM 1249 O O . ALA A 1 161 ? 6.028 -4.877 -7.698 1.00 95.62 161 ALA A O 1
ATOM 1250 N N . PHE A 1 162 ? 5.472 -2.922 -6.742 1.00 96.19 162 PHE A N 1
ATOM 1251 C CA . PHE A 1 162 ? 5.942 -2.075 -7.835 1.00 96.19 162 PHE A CA 1
ATOM 1252 C C . PHE A 1 162 ? 7.466 -2.051 -7.951 1.00 96.19 162 PHE A C 1
ATOM 1254 O O . PHE A 1 162 ? 7.981 -2.268 -9.042 1.00 96.19 162 PHE A O 1
ATOM 1261 N N . GLU A 1 163 ? 8.184 -1.814 -6.849 1.00 96.38 163 GLU A N 1
ATOM 1262 C CA . GLU A 1 163 ? 9.649 -1.771 -6.871 1.00 96.38 163 GLU A CA 1
ATOM 1263 C C . GLU A 1 163 ? 10.239 -3.129 -7.262 1.00 96.38 163 GLU A C 1
ATOM 1265 O O . GLU A 1 163 ? 11.079 -3.175 -8.151 1.00 96.38 163 GLU A O 1
ATOM 1270 N N . SER A 1 164 ? 9.736 -4.234 -6.696 1.00 96.75 164 SER A N 1
ATOM 1271 C CA . SER A 1 164 ? 10.205 -5.577 -7.059 1.00 96.75 164 SER A CA 1
ATOM 1272 C C . SER A 1 164 ? 9.920 -5.933 -8.521 1.00 96.75 164 SER A C 1
ATOM 1274 O O . SER A 1 164 ? 10.736 -6.595 -9.153 1.00 96.75 164 SER A O 1
ATOM 1276 N N . LEU A 1 165 ? 8.792 -5.486 -9.087 1.00 96.19 165 LEU A N 1
ATOM 1277 C CA . LEU A 1 165 ? 8.522 -5.672 -10.515 1.00 96.19 165 LEU A CA 1
ATOM 1278 C C . LEU A 1 165 ? 9.429 -4.794 -11.389 1.00 96.19 165 LEU A C 1
ATOM 1280 O O . LEU A 1 165 ? 9.834 -5.232 -12.460 1.00 96.19 165 LEU A O 1
ATOM 1284 N N . LEU A 1 166 ? 9.779 -3.588 -10.935 1.00 96.19 166 LEU A N 1
ATOM 1285 C CA . LEU A 1 166 ? 10.728 -2.721 -11.633 1.00 96.19 166 LEU A CA 1
ATOM 1286 C C . LEU A 1 166 ? 12.159 -3.287 -11.605 1.00 96.19 166 LEU A C 1
ATOM 1288 O O . LEU A 1 166 ? 12.860 -3.164 -12.605 1.00 96.19 166 LEU A O 1
ATOM 1292 N N . ASP A 1 167 ? 12.562 -3.945 -10.513 1.00 97.06 167 ASP A N 1
ATOM 1293 C CA . ASP A 1 167 ? 13.844 -4.658 -10.411 1.00 97.06 167 ASP A CA 1
ATOM 1294 C C . ASP A 1 167 ? 13.916 -5.843 -11.385 1.00 97.06 167 ASP A C 1
ATOM 1296 O O . ASP A 1 167 ? 14.866 -5.930 -12.159 1.00 97.06 167 ASP A O 1
ATOM 1300 N N . MET A 1 168 ? 12.884 -6.699 -11.429 1.00 96.81 168 MET A N 1
ATOM 1301 C CA . MET A 1 168 ? 12.818 -7.811 -12.396 1.00 96.81 168 MET A CA 1
ATOM 1302 C C . MET A 1 168 ? 12.858 -7.309 -13.850 1.00 96.81 168 MET A C 1
ATOM 1304 O O . MET A 1 168 ? 13.542 -7.880 -14.691 1.00 96.81 168 MET A O 1
ATOM 1308 N N . ILE A 1 169 ? 12.187 -6.190 -14.143 1.00 96.38 169 ILE A N 1
ATOM 1309 C CA . ILE A 1 169 ? 12.232 -5.550 -15.467 1.00 96.38 169 ILE A CA 1
ATOM 1310 C C . ILE A 1 169 ? 13.628 -4.990 -15.796 1.00 96.38 169 ILE A C 1
ATOM 1312 O O . ILE A 1 169 ? 14.018 -4.977 -16.963 1.00 96.38 169 ILE A O 1
ATOM 1316 N N . ALA A 1 170 ? 14.377 -4.501 -14.803 1.00 96.69 170 ALA A N 1
ATOM 1317 C CA . ALA A 1 170 ? 15.751 -4.047 -15.008 1.00 96.69 170 ALA A CA 1
ATOM 1318 C C . ALA A 1 170 ? 16.660 -5.224 -15.392 1.00 96.69 170 ALA A C 1
ATOM 1320 O O . ALA A 1 170 ? 17.395 -5.127 -16.373 1.00 96.69 170 ALA A O 1
ATOM 1321 N N . GLU A 1 171 ? 16.536 -6.343 -14.673 1.00 96.62 171 GLU A N 1
ATOM 1322 C CA . GLU A 1 171 ? 17.256 -7.593 -14.933 1.00 96.62 171 GLU A CA 1
ATOM 1323 C C . GLU A 1 171 ? 16.939 -8.153 -16.333 1.00 96.62 171 GLU A C 1
ATOM 1325 O O . GLU A 1 171 ? 17.860 -8.364 -17.123 1.00 96.62 171 GLU A O 1
ATOM 1330 N N . ASP A 1 172 ? 15.654 -8.261 -16.699 1.00 96.44 172 ASP A N 1
ATOM 1331 C CA . ASP A 1 172 ? 15.190 -8.702 -18.030 1.00 96.44 172 ASP A CA 1
ATOM 1332 C C . ASP A 1 172 ? 15.731 -7.835 -19.188 1.00 96.44 172 ASP A C 1
ATOM 1334 O O . ASP A 1 172 ? 15.898 -8.313 -20.314 1.00 96.44 172 ASP A O 1
ATOM 1338 N N . LEU A 1 173 ? 15.983 -6.544 -18.940 1.00 95.62 173 LEU A N 1
ATOM 1339 C CA . LEU A 1 173 ? 16.528 -5.601 -19.924 1.00 95.62 173 LEU A CA 1
ATOM 1340 C C . LEU A 1 173 ? 18.060 -5.466 -19.873 1.00 95.62 173 LEU A C 1
ATOM 1342 O O . LEU A 1 173 ? 18.622 -4.745 -20.701 1.00 95.62 173 LEU A O 1
ATOM 1346 N N . GLY A 1 174 ? 18.741 -6.115 -18.922 1.00 95.75 174 GLY A N 1
ATOM 1347 C CA . GLY A 1 174 ? 20.177 -5.932 -18.686 1.00 95.75 174 GLY A CA 1
ATOM 1348 C C . GLY A 1 174 ? 20.552 -4.508 -18.250 1.00 95.75 174 GLY A C 1
ATOM 1349 O O . GLY A 1 174 ? 21.649 -4.037 -18.551 1.00 95.75 174 GLY A O 1
ATOM 1350 N N . LEU A 1 175 ? 19.630 -3.798 -17.593 1.00 94.88 175 LEU A N 1
ATOM 1351 C CA . LEU A 1 175 ? 19.820 -2.443 -17.078 1.00 94.88 175 LEU A CA 1
ATOM 1352 C C . LEU A 1 175 ? 20.172 -2.467 -15.590 1.00 94.88 175 LEU A C 1
ATOM 1354 O O . LEU A 1 175 ? 19.691 -3.304 -14.830 1.00 94.88 175 LEU A O 1
ATOM 1358 N N . ASP A 1 176 ? 20.952 -1.481 -15.153 1.00 95.88 176 ASP A N 1
ATOM 1359 C CA . ASP A 1 176 ? 21.163 -1.254 -13.726 1.00 95.88 176 ASP A CA 1
ATOM 1360 C C . ASP A 1 176 ? 19.837 -0.838 -13.028 1.00 95.88 176 ASP A C 1
ATOM 1362 O O . ASP A 1 176 ? 19.120 0.041 -13.535 1.00 95.88 176 ASP A O 1
ATOM 1366 N N . PRO A 1 177 ? 19.492 -1.423 -11.860 1.00 94.81 177 PRO A N 1
ATOM 1367 C CA . PRO A 1 177 ? 18.257 -1.102 -11.140 1.00 94.81 177 PRO A CA 1
ATOM 1368 C C . PRO A 1 177 ? 18.144 0.346 -10.634 1.00 94.81 177 PRO A C 1
ATOM 1370 O O . PRO A 1 177 ? 17.034 0.817 -10.366 1.00 94.81 177 PRO A O 1
ATOM 1373 N N . VAL A 1 178 ? 19.252 1.074 -10.474 1.00 95.50 178 VAL A N 1
ATOM 1374 C CA . VAL A 1 178 ? 19.236 2.505 -10.133 1.00 95.50 178 VAL A CA 1
ATOM 1375 C C . VAL A 1 178 ? 19.008 3.334 -11.396 1.00 95.50 178 VAL A C 1
ATOM 1377 O O . VAL A 1 178 ? 18.175 4.241 -11.380 1.00 95.50 178 VAL A O 1
ATOM 1380 N N . GLU A 1 179 ? 19.654 2.987 -12.510 1.00 94.50 179 GLU A N 1
ATOM 1381 C CA . GLU A 1 179 ? 19.502 3.692 -13.789 1.00 94.50 179 GLU A CA 1
ATOM 1382 C C . GLU A 1 179 ? 18.050 3.690 -14.292 1.00 94.50 179 GLU A C 1
ATOM 1384 O O . GLU A 1 179 ? 17.526 4.747 -14.654 1.00 94.50 179 GLU A O 1
ATOM 1389 N N . ILE A 1 180 ? 17.338 2.554 -14.243 1.00 95.25 180 ILE A N 1
ATOM 1390 C CA . ILE A 1 180 ? 15.916 2.522 -14.639 1.00 95.25 180 ILE A CA 1
ATOM 1391 C C . ILE A 1 180 ? 15.048 3.430 -13.749 1.00 95.25 180 ILE A C 1
ATOM 1393 O O . ILE A 1 180 ? 14.078 4.027 -14.224 1.00 95.25 180 ILE A O 1
ATOM 1397 N N . ARG A 1 181 ? 15.402 3.596 -12.468 1.00 95.12 181 ARG A N 1
ATOM 1398 C CA . ARG A 1 181 ? 14.681 4.476 -11.536 1.00 95.12 181 ARG A CA 1
ATOM 1399 C C . ARG A 1 181 ? 14.976 5.945 -11.802 1.00 95.12 181 ARG A C 1
ATOM 1401 O O . ARG A 1 181 ? 14.035 6.733 -11.855 1.00 95.12 181 ARG A O 1
ATOM 1408 N N . LEU A 1 182 ? 16.243 6.306 -12.012 1.00 93.88 182 LEU A N 1
ATOM 1409 C CA . LEU A 1 182 ? 16.660 7.671 -12.345 1.00 93.88 182 LEU A CA 1
ATOM 1410 C C . LEU A 1 182 ? 16.042 8.134 -13.669 1.00 93.88 182 LEU A C 1
ATOM 1412 O O . LEU A 1 182 ? 15.453 9.212 -13.731 1.00 93.88 182 LEU A O 1
ATOM 1416 N N . ARG A 1 183 ? 16.069 7.280 -14.698 1.00 93.31 183 ARG A N 1
ATOM 1417 C CA . ARG A 1 183 ? 15.497 7.546 -16.028 1.00 93.31 183 ARG A CA 1
ATOM 1418 C C . ARG A 1 183 ? 13.990 7.818 -16.014 1.00 93.31 183 ARG A C 1
ATOM 1420 O O . ARG A 1 183 ? 13.476 8.538 -16.872 1.00 93.31 183 ARG A O 1
ATOM 1427 N N . ASN A 1 184 ? 13.281 7.257 -15.036 1.00 93.44 184 ASN A N 1
ATOM 1428 C CA . ASN A 1 184 ? 11.842 7.436 -14.858 1.00 93.44 184 ASN A CA 1
ATOM 1429 C C . ASN A 1 184 ? 11.466 8.398 -13.722 1.00 93.44 184 ASN A C 1
ATOM 1431 O O . ASN A 1 184 ? 10.272 8.605 -13.508 1.00 93.44 184 ASN A O 1
ATOM 1435 N N . ALA A 1 185 ? 12.425 8.975 -12.993 1.00 92.62 185 ALA A N 1
ATOM 1436 C CA . ALA A 1 185 ? 12.157 9.833 -11.842 1.00 92.62 185 ALA A CA 1
ATOM 1437 C C . ALA A 1 185 ? 11.304 11.063 -12.208 1.00 92.62 185 ALA A C 1
ATOM 1439 O O . ALA A 1 185 ? 11.328 11.561 -13.337 1.00 92.62 185 ALA A O 1
ATOM 1440 N N . MET A 1 186 ? 10.539 11.568 -11.238 1.00 88.75 186 MET A N 1
ATOM 1441 C CA . MET A 1 186 ? 9.797 12.818 -11.411 1.00 88.75 186 MET A CA 1
ATOM 1442 C C . MET A 1 186 ? 10.717 14.035 -11.490 1.00 88.75 186 MET A C 1
ATOM 1444 O O . MET A 1 186 ? 11.626 14.204 -10.680 1.00 88.75 186 MET A O 1
ATOM 1448 N N . THR A 1 187 ? 10.400 14.931 -12.421 1.00 85.44 187 THR A N 1
ATOM 1449 C CA . THR A 1 187 ? 10.917 16.305 -12.471 1.00 85.44 187 THR A CA 1
ATOM 1450 C C . THR A 1 187 ? 9.892 17.281 -11.870 1.00 85.44 187 THR A C 1
ATOM 1452 O O . THR A 1 187 ? 8.716 16.918 -11.776 1.00 85.44 187 THR A O 1
ATOM 1455 N N . PRO A 1 188 ? 10.280 18.516 -11.486 1.00 81.62 188 PRO A N 1
ATOM 1456 C CA . PRO A 1 188 ? 9.372 19.490 -10.863 1.00 81.62 188 PRO A CA 1
ATOM 1457 C C . PRO A 1 188 ? 8.071 19.761 -11.636 1.00 81.62 188 PRO A C 1
ATOM 1459 O O . PRO A 1 188 ? 7.029 19.958 -11.019 1.00 81.62 188 PRO A O 1
ATOM 1462 N N . ASP A 1 189 ? 8.117 19.702 -12.970 1.00 78.88 189 ASP A N 1
ATOM 1463 C CA . ASP A 1 189 ? 6.972 19.954 -13.857 1.00 78.88 189 ASP A CA 1
ATOM 1464 C C . ASP A 1 189 ? 6.235 18.668 -14.292 1.00 78.88 189 ASP A C 1
ATOM 1466 O O . ASP A 1 189 ? 5.371 18.694 -15.172 1.00 78.88 189 ASP A O 1
ATOM 1470 N N . THR A 1 190 ? 6.568 17.511 -13.704 1.00 75.88 190 THR A N 1
ATOM 1471 C CA . THR A 1 190 ? 5.915 16.236 -14.031 1.00 75.88 190 THR A CA 1
ATOM 1472 C C . THR A 1 190 ? 4.480 16.207 -13.505 1.00 75.88 190 THR A C 1
ATOM 1474 O O . THR A 1 190 ? 4.229 15.998 -12.318 1.00 75.88 190 THR A O 1
ATOM 1477 N N . GLN A 1 191 ? 3.512 16.323 -14.415 1.00 72.06 191 GLN A N 1
ATOM 1478 C CA . GLN A 1 191 ? 2.118 16.002 -14.117 1.00 72.06 191 GLN A CA 1
ATOM 1479 C C . GLN A 1 191 ? 1.974 14.489 -13.930 1.00 72.06 191 GLN A C 1
ATOM 1481 O O . GLN A 1 191 ? 2.243 13.711 -14.847 1.00 72.06 191 GLN A O 1
ATOM 1486 N N . SER A 1 192 ? 1.556 14.064 -12.738 1.00 66.44 192 SER A N 1
ATOM 1487 C CA . SER A 1 192 ? 1.277 12.661 -12.443 1.00 66.44 192 SER A CA 1
ATOM 1488 C C . SER A 1 192 ? -0.233 12.398 -12.441 1.00 66.44 192 SER A C 1
ATOM 1490 O O . SER A 1 192 ? -1.003 13.272 -12.036 1.00 66.44 192 SER A O 1
ATOM 1492 N N . PRO A 1 193 ? -0.687 11.177 -12.771 1.00 66.75 193 PRO A N 1
ATOM 1493 C CA . PRO A 1 193 ? -2.096 10.792 -12.638 1.00 66.75 193 PRO A CA 1
ATOM 1494 C C . PRO A 1 193 ? -2.652 10.863 -11.202 1.00 66.75 193 PRO A C 1
ATOM 1496 O O . PRO A 1 193 ? -3.860 10.769 -11.011 1.00 66.75 193 PRO A O 1
ATOM 1499 N N . ALA A 1 194 ? -1.789 11.018 -10.191 1.00 58.94 194 ALA A N 1
ATOM 1500 C CA . ALA A 1 194 ? -2.163 11.222 -8.792 1.00 58.94 194 ALA A CA 1
ATOM 1501 C C . ALA A 1 194 ? -1.904 12.654 -8.288 1.00 58.94 194 ALA A C 1
ATOM 1503 O O . ALA A 1 194 ? -2.020 12.912 -7.088 1.00 58.94 194 ALA A O 1
ATOM 1504 N N . THR A 1 195 ? -1.549 13.587 -9.177 1.00 51.81 195 THR A N 1
ATOM 1505 C CA . THR A 1 195 ? -1.329 14.989 -8.822 1.00 51.81 195 THR A CA 1
ATOM 1506 C C . THR A 1 195 ? -2.672 15.623 -8.470 1.00 51.81 195 THR A C 1
ATOM 1508 O O . THR A 1 195 ? -3.393 16.142 -9.319 1.00 51.81 195 THR A O 1
ATOM 1511 N N . ILE A 1 196 ? -2.982 15.626 -7.170 1.00 46.34 196 ILE A N 1
ATOM 1512 C CA . ILE A 1 196 ? -3.747 16.713 -6.553 1.00 46.34 196 ILE A CA 1
ATOM 1513 C C . ILE A 1 196 ? -3.085 18.002 -7.044 1.00 46.34 196 ILE A C 1
ATOM 1515 O O . ILE A 1 196 ? -1.870 18.104 -6.897 1.00 46.34 196 ILE A O 1
ATOM 1519 N N . TRP A 1 197 ? -3.844 18.931 -7.637 1.00 31.27 197 TRP A N 1
ATOM 1520 C CA . TRP A 1 197 ? -3.332 20.185 -8.209 1.00 31.27 197 TRP A CA 1
ATOM 1521 C C . TRP A 1 197 ? -2.404 20.924 -7.228 1.00 31.27 197 TRP A C 1
ATOM 1523 O O . TRP A 1 197 ? -2.835 21.761 -6.436 1.00 31.27 197 TRP A O 1
ATOM 1533 N N . THR A 1 198 ? -1.106 20.642 -7.304 1.00 40.53 198 THR A N 1
ATOM 1534 C CA . THR A 1 198 ? -0.072 21.533 -6.808 1.00 40.53 198 THR A CA 1
ATOM 1535 C C . THR A 1 198 ? -0.053 22.678 -7.796 1.00 40.53 198 THR A C 1
ATOM 1537 O O . THR A 1 198 ? 0.360 22.491 -8.942 1.00 40.53 198 THR A O 1
ATOM 1540 N N . SER A 1 199 ? -0.568 23.835 -7.375 1.00 29.44 199 SER A N 1
ATOM 1541 C CA . SER A 1 199 ? -0.484 25.069 -8.152 1.00 29.44 199 SER A CA 1
ATOM 1542 C C . SER A 1 199 ? 0.927 25.210 -8.726 1.00 29.44 199 SER A C 1
ATOM 1544 O O . SER A 1 199 ? 1.881 24.920 -7.993 1.00 29.44 199 SER A O 1
ATOM 1546 N N . PRO A 1 200 ? 1.088 25.650 -9.990 1.00 38.00 200 PRO A N 1
ATOM 1547 C CA . PRO A 1 200 ? 2.418 25.894 -10.532 1.00 38.00 200 PRO A CA 1
ATOM 1548 C C . PRO A 1 200 ? 3.188 26.797 -9.558 1.00 38.00 200 PRO A C 1
ATOM 1550 O O . PRO A 1 200 ? 2.572 27.711 -8.987 1.00 38.00 200 PRO A O 1
ATOM 1553 N N . PRO A 1 201 ? 4.491 26.542 -9.320 1.00 43.75 201 PRO A N 1
ATOM 1554 C CA . PRO A 1 201 ? 5.283 27.360 -8.411 1.00 43.75 201 PRO A CA 1
ATOM 1555 C C . PRO A 1 201 ? 5.106 28.818 -8.819 1.00 43.75 201 PRO A C 1
ATOM 1557 O O . PRO A 1 201 ? 5.269 29.155 -9.993 1.00 43.75 201 PRO A O 1
ATOM 1560 N N . ALA A 1 202 ? 4.665 29.648 -7.868 1.00 41.19 202 ALA A N 1
ATOM 1561 C CA . ALA A 1 202 ? 4.165 30.982 -8.166 1.00 41.19 202 ALA A CA 1
ATOM 1562 C C . ALA A 1 202 ? 5.197 31.741 -9.004 1.00 41.19 202 ALA A C 1
ATOM 1564 O O . ALA A 1 202 ? 6.300 32.009 -8.525 1.00 41.19 202 ALA A O 1
ATOM 1565 N N . SER A 1 203 ? 4.832 32.049 -10.255 1.00 42.28 203 SER A N 1
ATOM 1566 C CA . SER A 1 203 ? 5.714 32.706 -11.217 1.00 42.28 203 SER A CA 1
ATOM 1567 C C . SER A 1 203 ? 6.369 33.907 -10.547 1.00 42.28 203 SER A C 1
ATOM 1569 O O . SER A 1 203 ? 5.651 34.783 -10.047 1.00 42.28 203 SER A O 1
ATOM 1571 N N . SER A 1 204 ? 7.699 33.941 -10.523 1.00 39.62 204 SER A N 1
ATOM 1572 C CA . SER A 1 204 ? 8.477 35.006 -9.899 1.00 39.62 204 SER A CA 1
ATOM 1573 C C . SER A 1 204 ? 8.199 36.334 -10.602 1.00 39.62 204 SER A C 1
ATOM 1575 O O . SER A 1 204 ? 8.876 36.721 -11.552 1.00 39.62 204 SER A O 1
ATOM 1577 N N . LYS A 1 205 ? 7.176 37.057 -10.132 1.00 33.12 205 LYS A N 1
ATOM 1578 C CA . LYS A 1 205 ? 6.946 38.439 -10.548 1.00 33.12 205 LYS A CA 1
ATOM 1579 C C . LYS A 1 205 ? 8.214 39.225 -10.209 1.00 33.12 205 LYS A C 1
ATOM 1581 O O . LYS A 1 205 ? 8.630 39.180 -9.048 1.00 33.12 205 LYS A O 1
ATOM 1586 N N . PRO A 1 206 ? 8.819 39.947 -11.169 1.00 36.09 206 PRO A N 1
ATOM 1587 C CA . PRO A 1 206 ? 9.918 40.841 -10.854 1.00 36.09 206 PRO A CA 1
ATOM 1588 C C . PRO A 1 206 ? 9.457 41.824 -9.779 1.00 36.09 206 PRO A C 1
ATOM 1590 O O . PRO A 1 206 ? 8.375 42.406 -9.890 1.00 36.09 206 PRO A O 1
ATOM 1593 N N . LEU A 1 207 ? 10.267 42.002 -8.735 1.00 40.22 207 LEU A N 1
ATOM 1594 C CA . LEU A 1 207 ? 10.061 43.064 -7.757 1.00 40.22 207 LEU A CA 1
ATOM 1595 C C . LEU A 1 207 ? 10.147 44.401 -8.496 1.00 40.22 207 LEU A C 1
ATOM 1597 O O . LEU A 1 207 ? 11.235 44.861 -8.833 1.00 40.22 207 LEU A O 1
ATOM 1601 N N . SER A 1 208 ? 8.993 45.011 -8.774 1.00 41.12 208 SER A N 1
ATOM 1602 C CA . SER A 1 208 ? 8.936 46.338 -9.378 1.00 41.12 208 SER A CA 1
ATOM 1603 C C . SER A 1 208 ? 9.643 47.319 -8.449 1.00 41.12 208 SER A C 1
ATOM 1605 O O . SER A 1 208 ? 9.174 47.554 -7.330 1.00 41.12 208 SER A O 1
ATOM 1607 N N . SER A 1 209 ? 10.754 47.888 -8.909 1.00 41.16 209 SER A N 1
ATOM 1608 C CA . SER A 1 209 ? 11.515 48.898 -8.183 1.00 41.16 209 SER A CA 1
ATOM 1609 C C . SER A 1 209 ? 10.625 50.105 -7.885 1.00 41.16 209 SER A C 1
ATOM 1611 O O . SER A 1 209 ? 10.395 50.948 -8.755 1.00 41.16 209 SER A O 1
ATOM 1613 N N . ARG A 1 210 ? 10.117 50.209 -6.652 1.00 38.53 210 ARG A N 1
ATOM 1614 C CA . ARG A 1 210 ? 9.526 51.459 -6.174 1.00 38.53 210 ARG A CA 1
ATOM 1615 C C . ARG A 1 210 ? 10.665 52.444 -5.949 1.00 38.53 210 ARG A C 1
ATOM 1617 O O . ARG A 1 210 ? 11.434 52.297 -5.005 1.00 38.53 210 ARG A O 1
ATOM 1624 N N . SER A 1 211 ? 10.770 53.420 -6.846 1.00 37.00 211 SER A N 1
ATOM 1625 C CA . SER A 1 211 ? 11.635 54.584 -6.677 1.00 37.00 211 SER A CA 1
ATOM 1626 C C . SER A 1 211 ? 11.321 55.283 -5.357 1.00 37.00 211 SER A C 1
ATOM 1628 O O . SER A 1 211 ? 10.144 55.467 -5.030 1.00 37.00 211 SER A O 1
ATOM 1630 N N . ALA A 1 212 ? 12.359 55.717 -4.648 1.00 41.41 212 ALA A N 1
ATOM 1631 C CA . ALA A 1 212 ? 12.205 56.588 -3.493 1.00 41.41 212 ALA A CA 1
ATOM 1632 C C . ALA A 1 212 ? 11.447 57.880 -3.860 1.00 41.41 212 ALA A C 1
ATOM 1634 O O . ALA A 1 212 ? 11.604 58.421 -4.959 1.00 41.41 212 ALA A O 1
ATOM 1635 N N . ARG A 1 213 ? 10.645 58.355 -2.911 1.00 36.97 213 ARG A N 1
ATOM 1636 C CA . ARG A 1 213 ? 10.209 59.741 -2.739 1.00 36.97 213 ARG A CA 1
ATOM 1637 C C . ARG A 1 213 ? 10.361 60.069 -1.260 1.00 36.97 213 ARG A C 1
ATOM 1639 O O . ARG A 1 213 ? 10.170 59.117 -0.468 1.00 36.97 213 ARG A O 1
#

pLDDT: mean 75.33, std 25.25, range [24.03, 97.31]